Protein AF-0000000069639500 (afdb_homodimer)

Radius of gyration: 19.11 Å; Cα contacts (8 Å, |Δi|>4): 455; chains: 2; bounding box: 47×51×46 Å

Secondary structure (DSSP, 8-state):
---SEEEEEEEETTTEEEEEEEETTT--EEEEEE-TT-TTHHHHHHHHHHHHH---SEEEE-GGGGGHHHHHHHHHHH-TT-EEEESS-S-HHHHHHHHHHHHHHHHHHHHHHHH-----HHHHHHHHHHHHHHHHTTT--HHHHHH-----/---SEEEEEEEETTTEEEEEEEETTT--EEEEEEPTT-TTHHHHHHHHHHHHH---SEEEE-GGGGGHHHHHHHHHHH-TT-EEEESS-S-HHHHHHHHHHHHHHHHHHHHHHHH-----HHHHHHHHHHHHHHHHTTT--HHHHHH-----

InterPro domains:
  IPR001584 Integrase, catalytic core [PS50994] (1-152)
  IPR012337 Ribonuclease H-like superfamily [SSF53098] (16-117)
  IPR036397 Ribonuclease H superfamily [G3DSA:3.30.420.10] (12-152)

Structure (mmCIF, N/CA/C/O backbone):
data_AF-0000000069639500-model_v1
#
loop_
_entity.id
_entity.type
_entity.pdbx_description
1 polymer 'KRAB-A domain-containing protein 2'
#
loop_
_atom_site.group_PDB
_atom_site.id
_atom_site.type_symbol
_atom_site.label_atom_id
_atom_site.label_alt_id
_atom_site.label_comp_id
_atom_site.label_asym_id
_atom_site.label_entity_id
_atom_site.label_seq_id
_atom_site.pdbx_PDB_ins_code
_atom_site.Cartn_x
_atom_site.Cartn_y
_atom_site.Cartn_z
_atom_site.occupancy
_atom_site.B_iso_or_equiv
_atom_site.auth_seq_id
_atom_site.auth_comp_id
_atom_site.auth_asym_id
_atom_site.auth_atom_id
_atom_site.pdbx_PDB_model_num
ATOM 1 N N . MET A 1 1 ? 5.273 -13.281 -23.688 1 49.56 1 MET A N 1
ATOM 2 C CA . MET A 1 1 ? 4.328 -12.617 -22.781 1 49.56 1 MET A CA 1
ATOM 3 C C . MET A 1 1 ? 5.008 -12.211 -21.484 1 49.56 1 MET A C 1
ATOM 5 O O . MET A 1 1 ? 5.52 -13.055 -20.75 1 49.56 1 MET A O 1
ATOM 9 N N . SER A 1 2 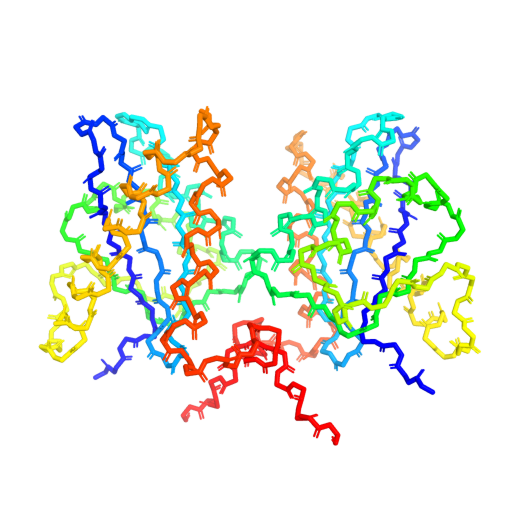? 5.449 -10.961 -21.406 1 65.94 2 SER A N 1
ATOM 10 C CA . SER A 1 2 ? 6.277 -10.578 -20.266 1 65.94 2 SER A CA 1
ATOM 11 C C . SER A 1 2 ? 5.438 -10.375 -19.016 1 65.94 2 SER A C 1
ATOM 13 O O . SER A 1 2 ? 4.289 -9.938 -19.094 1 65.94 2 SER A O 1
ATOM 15 N N . TYR A 1 3 ? 5.641 -11.25 -17.984 1 76.75 3 TYR A N 1
ATOM 16 C CA . TYR A 1 3 ? 5 -11.109 -16.672 1 76.75 3 TYR A CA 1
ATOM 17 C C . TYR A 1 3 ? 5.09 -9.672 -16.172 1 76.75 3 TYR A C 1
ATOM 19 O O . TYR A 1 3 ? 6.105 -9.008 -16.359 1 76.75 3 TYR A O 1
ATOM 27 N N . ASP A 1 4 ? 3.955 -9.305 -15.625 1 83.56 4 ASP A N 1
ATOM 28 C CA . ASP A 1 4 ? 3.928 -7.973 -15.031 1 83.56 4 ASP A CA 1
ATOM 29 C C . ASP A 1 4 ? 4.469 -7.992 -13.602 1 83.56 4 ASP A C 1
ATOM 31 O O . ASP A 1 4 ? 5.289 -7.152 -13.234 1 83.56 4 ASP A O 1
ATOM 35 N N . GLN A 1 5 ? 4 -9.031 -12.93 1 87.81 5 GLN A N 1
ATOM 36 C CA . GLN A 1 5 ? 4.449 -9.141 -11.547 1 87.81 5 GLN A CA 1
ATOM 37 C C . GLN A 1 5 ? 4.738 -10.594 -11.172 1 87.81 5 GLN A C 1
ATOM 39 O O . GLN A 1 5 ? 4.293 -11.516 -11.859 1 87.81 5 GLN A O 1
ATOM 44 N N . SER A 1 6 ? 5.637 -10.766 -10.148 1 85.56 6 SER A N 1
ATOM 45 C CA . SER A 1 6 ? 6.008 -12.094 -9.672 1 85.56 6 SER A CA 1
ATOM 46 C C . SER A 1 6 ? 5.875 -12.195 -8.156 1 85.56 6 SER A C 1
ATOM 48 O O . SER A 1 6 ? 6.004 -11.195 -7.445 1 85.56 6 SER A O 1
ATOM 50 N N . LEU A 1 7 ? 5.535 -13.352 -7.738 1 84.75 7 LEU A N 1
ATOM 51 C CA . LEU A 1 7 ? 5.434 -13.68 -6.32 1 84.75 7 LEU A CA 1
ATOM 52 C C . LEU A 1 7 ? 6.371 -14.836 -5.965 1 84.75 7 LEU A C 1
ATOM 54 O O . LEU A 1 7 ? 6.379 -15.867 -6.641 1 84.75 7 LEU A O 1
ATOM 58 N N . GLN A 1 8 ? 7.25 -14.664 -4.902 1 81.44 8 GLN A N 1
ATOM 59 C CA . GLN A 1 8 ? 8.141 -15.703 -4.414 1 81.44 8 GLN A CA 1
ATOM 60 C C . GLN A 1 8 ? 8.219 -15.695 -2.889 1 81.44 8 GLN A C 1
ATOM 62 O O . GLN A 1 8 ? 7.922 -14.68 -2.254 1 81.44 8 GLN A O 1
ATOM 67 N N . HIS A 1 9 ? 8.539 -16.797 -2.338 1 78.56 9 HIS A N 1
ATOM 68 C CA . HIS A 1 9 ? 8.742 -16.906 -0.897 1 78.56 9 HIS A CA 1
ATOM 69 C C . HIS A 1 9 ? 10.227 -16.875 -0.547 1 78.56 9 HIS A C 1
ATOM 71 O O . HIS A 1 9 ? 11.047 -17.453 -1.264 1 78.56 9 HIS A O 1
ATOM 77 N N . ILE A 1 10 ? 10.508 -16.141 0.507 1 75.56 10 ILE A N 1
ATOM 78 C CA . ILE A 1 10 ? 11.859 -16.078 1.05 1 75.56 10 ILE A CA 1
ATOM 79 C C . ILE A 1 10 ? 11.867 -16.594 2.484 1 75.56 10 ILE A C 1
ATOM 81 O O . ILE A 1 10 ? 11.062 -16.172 3.312 1 75.56 10 ILE A O 1
ATOM 85 N N . LEU A 1 11 ? 12.539 -17.594 2.754 1 71.75 11 LEU A N 1
ATOM 86 C CA . LEU A 1 11 ? 12.719 -18.078 4.117 1 71.75 11 LEU A CA 1
ATOM 87 C C . LEU A 1 11 ? 13.867 -17.344 4.805 1 71.75 11 LEU A C 1
ATOM 89 O O . LEU A 1 11 ? 14.977 -17.281 4.277 1 71.75 11 LEU A O 1
ATOM 93 N N . ILE A 1 12 ? 13.367 -16.625 5.777 1 65.69 12 ILE A N 1
ATOM 94 C CA . ILE A 1 12 ? 14.398 -15.906 6.527 1 65.69 12 ILE A CA 1
ATOM 95 C C . ILE A 1 12 ? 14.523 -16.5 7.93 1 65.69 12 ILE A C 1
ATOM 97 O O . ILE A 1 12 ? 13.508 -16.781 8.578 1 65.69 12 ILE A O 1
ATOM 101 N N . PHE A 1 13 ? 15.672 -16.5 8.656 1 59.44 13 PHE A N 1
ATOM 102 C CA . PHE A 1 13 ? 16.094 -16.922 9.984 1 59.44 13 PHE A CA 1
ATOM 103 C C . PHE A 1 13 ? 15.375 -18.203 10.406 1 59.44 13 PHE A C 1
ATOM 105 O O . PHE A 1 13 ? 15.016 -18.359 11.57 1 59.44 13 PHE A O 1
ATOM 112 N N . GLU A 1 14 ? 15.234 -19.109 9.586 1 54.69 14 GLU A N 1
ATOM 113 C CA . GLU A 1 14 ? 14.734 -20.453 9.844 1 54.69 14 GLU A CA 1
ATOM 114 C C . GLU A 1 14 ? 13.266 -20.438 10.242 1 54.69 14 GLU A C 1
ATOM 116 O O . GLU A 1 14 ? 12.633 -21.484 10.398 1 54.69 14 GLU A O 1
ATOM 121 N N . VAL A 1 15 ? 12.703 -19.203 10.391 1 54.59 15 VAL A N 1
ATOM 122 C CA . VAL A 1 15 ? 11.391 -19.344 11 1 54.59 15 VAL A CA 1
ATOM 123 C C . VAL A 1 15 ? 10.383 -18.453 10.281 1 54.59 15 VAL A C 1
ATOM 125 O O . VAL A 1 15 ? 9.18 -18.734 10.273 1 54.59 15 VAL A O 1
ATOM 128 N N . LYS A 1 16 ? 10.961 -17.469 9.523 1 69.25 16 LYS A N 1
ATOM 129 C CA . LYS A 1 16 ? 9.922 -16.562 9.031 1 69.25 16 LYS A CA 1
ATOM 130 C C . LYS A 1 16 ? 9.852 -16.578 7.512 1 69.25 16 LYS A C 1
ATOM 132 O O . LYS A 1 16 ? 10.883 -16.578 6.836 1 69.25 16 LYS A O 1
ATOM 137 N N . LEU A 1 17 ? 8.758 -17 7.102 1 81 17 LEU A N 1
ATOM 138 C CA . LEU A 1 17 ? 8.445 -16.984 5.676 1 81 17 LEU A CA 1
ATOM 139 C C . LEU A 1 17 ? 7.969 -15.594 5.246 1 81 17 LEU A C 1
ATOM 141 O O . LEU A 1 17 ? 7.102 -15 5.891 1 81 17 LEU A O 1
ATOM 145 N N . ILE A 1 18 ? 8.727 -15.109 4.219 1 86.31 18 ILE A N 1
ATOM 146 C CA . ILE A 1 18 ? 8.352 -13.805 3.693 1 86.31 18 ILE A CA 1
ATOM 147 C C . ILE A 1 18 ? 7.887 -13.945 2.246 1 86.31 18 ILE A C 1
ATOM 149 O O . ILE A 1 18 ? 8.531 -14.625 1.442 1 86.31 18 ILE A O 1
ATOM 153 N N . MET A 1 19 ? 6.762 -13.438 1.964 1 87.25 19 MET A N 1
ATOM 154 C CA . MET A 1 19 ? 6.289 -13.336 0.586 1 87.25 19 MET A CA 1
ATOM 155 C C . MET A 1 19 ? 6.867 -12.102 -0.095 1 87.25 19 MET A C 1
ATOM 157 O O . MET A 1 19 ? 6.746 -10.984 0.422 1 87.25 19 MET A O 1
ATOM 161 N N . ASN A 1 20 ? 7.578 -12.359 -1.155 1 90.62 20 ASN A N 1
ATOM 162 C CA . ASN A 1 20 ? 8.117 -11.289 -1.98 1 90.62 20 ASN A CA 1
ATOM 163 C C . ASN A 1 20 ? 7.289 -11.086 -3.25 1 90.62 20 ASN A C 1
ATOM 165 O O . ASN A 1 20 ? 7.227 -11.977 -4.098 1 90.62 20 ASN A O 1
ATOM 169 N N . TYR A 1 21 ? 6.566 -9.953 -3.316 1 91.69 21 TYR A N 1
ATOM 170 C CA . TYR A 1 21 ? 5.77 -9.523 -4.461 1 91.69 21 TYR A CA 1
ATOM 171 C C . TYR A 1 21 ? 6.484 -8.438 -5.25 1 91.69 21 TYR A C 1
ATOM 173 O O . TYR A 1 21 ? 6.738 -7.348 -4.73 1 91.69 21 TYR A O 1
ATOM 181 N N . GLN A 1 22 ? 6.797 -8.703 -6.594 1 91.38 22 GLN A N 1
ATOM 182 C CA . GLN A 1 22 ? 7.656 -7.766 -7.312 1 91.38 22 GLN A CA 1
ATOM 183 C C . GLN A 1 22 ? 7.051 -7.391 -8.664 1 91.38 22 GLN A C 1
ATOM 185 O O . GLN A 1 22 ? 6.559 -8.258 -9.391 1 91.38 22 GLN A O 1
ATOM 190 N N . ASP A 1 23 ? 7.074 -6.051 -8.914 1 89.12 23 ASP A N 1
ATOM 191 C CA . ASP A 1 23 ? 6.758 -5.551 -10.25 1 89.12 23 ASP A CA 1
ATOM 192 C C . ASP A 1 23 ? 7.996 -5.547 -11.141 1 89.12 23 ASP A C 1
ATOM 194 O O . ASP A 1 23 ? 9.023 -4.977 -10.773 1 89.12 23 ASP A O 1
ATOM 198 N N . HIS A 1 24 ? 7.875 -6.047 -12.32 1 85.56 24 HIS A N 1
ATOM 199 C CA . HIS A 1 24 ? 9.047 -6.23 -13.172 1 85.56 24 HIS A CA 1
ATOM 200 C C . HIS A 1 24 ? 9.43 -4.93 -13.867 1 85.56 24 HIS A C 1
ATOM 202 O O . HIS A 1 24 ? 10.602 -4.703 -14.164 1 85.56 24 HIS A O 1
ATOM 208 N N . ALA A 1 25 ? 8.484 -4.086 -14.18 1 82.75 25 ALA A N 1
ATOM 209 C CA . ALA A 1 25 ? 8.766 -2.859 -14.922 1 82.75 25 ALA A CA 1
ATOM 210 C C . ALA A 1 25 ? 9.461 -1.825 -14.047 1 82.75 25 ALA A C 1
ATOM 212 O O . ALA A 1 25 ? 10.43 -1.195 -14.469 1 82.75 25 ALA A O 1
ATOM 213 N N . THR A 1 26 ? 9.023 -1.659 -12.781 1 81.75 26 THR A N 1
ATOM 214 C CA . THR A 1 26 ? 9.539 -0.604 -11.922 1 81.75 26 THR A CA 1
ATOM 215 C C . THR A 1 26 ? 10.5 -1.178 -10.883 1 81.75 26 THR A C 1
ATOM 217 O O . THR A 1 26 ? 11.188 -0.429 -10.18 1 81.75 26 THR A O 1
ATOM 220 N N . LYS A 1 27 ? 10.469 -2.49 -10.734 1 82.5 27 LYS A N 1
ATOM 221 C CA . LYS A 1 27 ? 11.258 -3.195 -9.734 1 82.5 27 LYS A CA 1
ATOM 222 C C . LYS A 1 27 ? 10.75 -2.896 -8.328 1 82.5 27 LYS A C 1
ATOM 224 O O . LYS A 1 27 ? 11.469 -3.096 -7.348 1 82.5 27 LYS A O 1
ATOM 229 N N . PHE A 1 28 ? 9.602 -2.428 -8.391 1 87.06 28 PHE A N 1
ATOM 230 C CA . PHE A 1 28 ? 8.898 -2.252 -7.125 1 87.06 28 PHE A CA 1
ATOM 231 C C . PHE A 1 28 ? 8.648 -3.598 -6.453 1 87.06 28 PHE A C 1
ATOM 233 O O . PHE A 1 28 ? 8.297 -4.574 -7.121 1 87.06 28 PHE A O 1
ATOM 240 N N . CYS A 1 29 ? 8.914 -3.682 -5.129 1 90.94 29 CYS A N 1
ATOM 241 C CA . CYS A 1 29 ? 8.68 -4.949 -4.441 1 90.94 29 CYS A CA 1
ATOM 242 C C . CYS A 1 29 ? 7.984 -4.723 -3.107 1 90.94 29 CYS A C 1
ATOM 244 O O . CYS A 1 29 ? 8.188 -3.695 -2.459 1 90.94 29 CYS A O 1
ATOM 246 N N . LEU A 1 30 ? 7.137 -5.602 -2.709 1 93.81 30 LEU A N 1
ATOM 247 C CA . LEU A 1 30 ? 6.441 -5.648 -1.428 1 93.81 30 LEU A CA 1
ATOM 248 C C . LEU A 1 30 ? 6.801 -6.918 -0.663 1 93.81 30 LEU A C 1
ATOM 250 O O . LEU A 1 30 ? 6.742 -8.016 -1.216 1 93.81 30 LEU A O 1
ATOM 254 N N . LEU A 1 31 ? 7.203 -6.707 0.581 1 91.69 31 LEU A N 1
ATOM 255 C CA . LEU A 1 31 ? 7.531 -7.824 1.458 1 91.69 31 LEU A CA 1
ATOM 256 C C . LEU A 1 31 ? 6.469 -7.996 2.539 1 91.69 31 LEU A C 1
ATOM 258 O O . LEU A 1 31 ? 6.121 -7.039 3.234 1 91.69 31 LEU A O 1
ATOM 262 N N . ARG A 1 32 ? 5.953 -9.195 2.602 1 89.25 32 ARG A N 1
ATOM 263 C CA . ARG A 1 32 ? 4.953 -9.531 3.609 1 89.25 32 ARG A CA 1
ATOM 264 C C . ARG A 1 32 ? 5.363 -10.773 4.398 1 89.25 32 ARG A C 1
ATOM 266 O O . ARG A 1 32 ? 5.422 -11.875 3.846 1 89.25 32 ARG A O 1
ATOM 273 N N . PRO A 1 33 ? 5.637 -10.492 5.664 1 86.31 33 PRO A N 1
ATOM 274 C CA . PRO A 1 33 ? 5.93 -11.68 6.473 1 86.31 33 PRO A CA 1
ATOM 275 C C . PRO A 1 33 ? 4.715 -12.594 6.641 1 86.31 33 PRO A C 1
ATOM 277 O O . PRO A 1 33 ? 3.592 -12.102 6.805 1 86.31 33 PRO A O 1
ATOM 280 N N . LEU A 1 34 ? 4.934 -13.773 6.41 1 80.69 34 LEU A N 1
ATOM 281 C CA . LEU A 1 34 ? 3.871 -14.766 6.566 1 80.69 34 LEU A CA 1
ATOM 282 C C . LEU A 1 34 ? 4.027 -15.531 7.875 1 80.69 34 LEU A C 1
ATOM 284 O O . LEU A 1 34 ? 5.148 -15.82 8.297 1 80.69 34 LEU A O 1
ATOM 288 N N . LYS A 1 35 ? 2.961 -15.281 8.727 1 69.19 35 LYS A N 1
ATOM 289 C CA . LYS A 1 35 ? 3.025 -16.109 9.922 1 69.19 35 LYS A CA 1
ATOM 290 C C . LYS A 1 35 ? 3.088 -17.594 9.562 1 69.19 35 LYS A C 1
ATOM 292 O O . LYS A 1 35 ? 2.727 -17.984 8.453 1 69.19 35 LYS A O 1
ATOM 297 N N . ILE A 1 36 ? 3.51 -18.375 10.266 1 56.09 36 ILE A N 1
ATOM 298 C CA . ILE A 1 36 ? 3.701 -19.797 10.016 1 56.09 36 ILE A CA 1
ATOM 299 C C . ILE A 1 36 ? 2.666 -20.281 9.008 1 56.09 36 ILE A C 1
ATOM 301 O O . ILE A 1 36 ? 1.66 -19.609 8.766 1 56.09 36 ILE A O 1
ATOM 305 N N . LYS A 1 37 ? 2.598 -21.766 8.688 1 50.47 37 LYS A N 1
ATOM 306 C CA . LYS A 1 37 ? 2.238 -22.703 7.633 1 50.47 37 LYS A CA 1
ATOM 307 C C . LYS A 1 37 ? 0.827 -22.438 7.117 1 50.47 37 LYS A C 1
ATOM 309 O O . LYS A 1 37 ? 0.211 -23.312 6.504 1 50.47 37 LYS A O 1
ATOM 314 N N . ARG A 1 38 ? 0.239 -21.219 7.434 1 53.75 38 ARG A N 1
ATOM 315 C CA . ARG A 1 38 ? -1.137 -21.438 6.996 1 53.75 38 ARG A CA 1
ATOM 316 C C . ARG A 1 38 ? -1.343 -20.938 5.57 1 53.75 38 ARG A C 1
ATOM 318 O O . ARG A 1 38 ? -0.932 -19.828 5.23 1 53.75 38 ARG A O 1
ATOM 325 N N . ALA A 1 39 ? -1.551 -21.922 4.746 1 57.75 39 ALA A N 1
ATOM 326 C CA . ALA A 1 39 ? -1.936 -21.797 3.34 1 57.75 39 ALA A CA 1
ATOM 327 C C . ALA A 1 39 ? -2.887 -20.609 3.135 1 57.75 39 ALA A C 1
ATOM 329 O O . ALA A 1 39 ? -2.9 -20 2.066 1 57.75 39 ALA A O 1
ATOM 330 N N . ALA A 1 40 ? -3.494 -20.047 4.281 1 66.06 40 ALA A N 1
ATOM 331 C CA . ALA A 1 40 ? -4.574 -19.078 4.102 1 66.06 40 ALA A CA 1
ATOM 332 C C . ALA A 1 40 ? -4.039 -17.656 4.137 1 66.06 40 ALA A C 1
ATOM 334 O O . ALA A 1 40 ? -4.723 -16.719 3.709 1 66.06 40 ALA A O 1
ATOM 335 N N . GLU A 1 41 ? -2.699 -17.516 4.297 1 78.69 41 GLU A N 1
ATOM 336 C CA . GLU A 1 41 ? -2.197 -16.156 4.496 1 78.69 41 GLU A CA 1
ATOM 337 C C . GLU A 1 41 ? -1.843 -15.5 3.164 1 78.69 41 GLU A C 1
ATOM 339 O O . GLU A 1 41 ? -2.074 -14.305 2.977 1 78.69 41 GLU A O 1
ATOM 344 N N . VAL A 1 42 ? -1.475 -16.375 2.23 1 81.62 42 VAL A N 1
ATOM 345 C CA . VAL A 1 42 ? -0.987 -15.82 0.972 1 81.62 42 VAL A CA 1
ATOM 346 C C . VAL A 1 42 ? -2.139 -15.164 0.217 1 81.62 42 VAL A C 1
ATOM 348 O O . VAL A 1 42 ? -2.041 -14 -0.179 1 81.62 42 VAL A O 1
ATOM 351 N N . PRO A 1 43 ? -3.268 -15.875 0.113 1 82.5 43 PRO A N 1
ATOM 352 C CA . PRO A 1 43 ? -4.383 -15.227 -0.583 1 82.5 43 PRO A CA 1
ATOM 353 C C . PRO A 1 43 ? -4.836 -13.938 0.097 1 82.5 43 PRO A C 1
ATOM 355 O O . PRO A 1 43 ? -5.227 -12.984 -0.58 1 82.5 43 PRO A O 1
ATOM 358 N N . LEU A 1 44 ? -4.738 -13.914 1.347 1 83.88 44 LEU A N 1
ATOM 359 C CA . LEU A 1 44 ? -5.156 -12.727 2.082 1 83.88 44 LEU A CA 1
ATOM 360 C C . LEU A 1 44 ? -4.195 -11.57 1.839 1 83.88 44 LEU A C 1
ATOM 362 O O . LEU A 1 44 ? -4.625 -10.43 1.643 1 83.88 44 LEU A O 1
ATOM 366 N N . GLU A 1 45 ? -2.957 -11.852 1.865 1 87 45 GLU A N 1
ATOM 367 C CA . GLU A 1 45 ? -1.976 -10.805 1.597 1 87 45 GLU A CA 1
ATOM 368 C C . GLU A 1 45 ? -2.078 -10.305 0.157 1 87 45 GLU A C 1
ATOM 370 O O . GLU A 1 45 ? -1.921 -9.109 -0.107 1 87 45 GLU A O 1
ATOM 375 N N . LEU A 1 46 ? -2.354 -11.227 -0.728 1 88.56 46 LEU A N 1
ATOM 376 C CA . LEU A 1 46 ? -2.523 -10.844 -2.125 1 88.56 46 LEU A CA 1
ATOM 377 C C . LEU A 1 46 ? -3.758 -9.961 -2.299 1 88.56 46 LEU A C 1
ATOM 379 O O . LEU A 1 46 ? -3.734 -9 -3.066 1 88.56 46 LEU A O 1
ATOM 383 N N . LEU A 1 47 ? -4.781 -10.336 -1.595 1 88.88 47 LEU A N 1
ATOM 384 C CA . LEU A 1 47 ? -5.984 -9.516 -1.635 1 88.88 47 LEU A CA 1
ATOM 385 C C . LEU A 1 47 ? -5.684 -8.086 -1.208 1 88.88 47 LEU A C 1
ATOM 387 O O . LEU A 1 47 ? -6.086 -7.133 -1.885 1 88.88 47 LEU A O 1
ATOM 391 N N . LYS A 1 48 ? -4.984 -7.895 -0.179 1 89.62 48 LYS A N 1
ATOM 392 C CA . LYS A 1 48 ? -4.629 -6.566 0.309 1 89.62 48 LYS A CA 1
ATOM 393 C C . LYS A 1 48 ? -3.799 -5.805 -0.723 1 89.62 48 LYS A C 1
ATOM 395 O O . LYS A 1 48 ? -4.035 -4.621 -0.965 1 89.62 48 LYS A O 1
ATOM 400 N N . ILE A 1 49 ? -2.865 -6.508 -1.278 1 91.94 49 ILE A N 1
ATOM 401 C CA . ILE A 1 49 ? -1.983 -5.887 -2.262 1 91.94 49 ILE A CA 1
ATOM 402 C C . ILE A 1 49 ? -2.795 -5.445 -3.479 1 91.94 49 ILE A C 1
ATOM 404 O O . ILE A 1 49 ? -2.627 -4.332 -3.973 1 91.94 49 ILE A O 1
ATOM 408 N N . PHE A 1 50 ? -3.703 -6.316 -3.98 1 91.56 50 PHE A N 1
ATOM 409 C CA . PHE A 1 50 ? -4.504 -5.992 -5.156 1 91.56 50 PHE A CA 1
ATOM 410 C C . PHE A 1 50 ? -5.438 -4.824 -4.871 1 91.56 50 PHE A C 1
ATOM 412 O O . PHE A 1 50 ? -5.691 -3.996 -5.746 1 91.56 50 PHE A O 1
ATOM 419 N N . LEU A 1 51 ? -5.891 -4.734 -3.678 1 90.75 51 LEU A N 1
ATOM 420 C CA . LEU A 1 51 ? -6.793 -3.646 -3.32 1 90.75 51 LEU A CA 1
ATOM 421 C C . LEU A 1 51 ? -6.035 -2.332 -3.18 1 90.75 51 LEU A C 1
ATOM 423 O O . LEU A 1 51 ? -6.57 -1.264 -3.482 1 90.75 51 LEU A O 1
ATOM 427 N N . ASP A 1 52 ? -4.805 -2.395 -2.77 1 92.31 52 ASP A N 1
ATOM 428 C CA . ASP A 1 52 ? -4.012 -1.188 -2.551 1 92.31 52 ASP A CA 1
ATOM 429 C C . ASP A 1 52 ? -3.355 -0.721 -3.848 1 92.31 52 ASP A C 1
ATOM 431 O O . ASP A 1 52 ? -3.242 0.482 -4.094 1 92.31 52 ASP A O 1
ATOM 435 N N . PHE A 1 53 ? -2.938 -1.686 -4.727 1 91.81 53 PHE A N 1
ATOM 436 C CA . PHE A 1 53 ? -2.084 -1.311 -5.848 1 91.81 53 PHE A CA 1
ATOM 437 C C . PHE A 1 53 ? -2.723 -1.709 -7.172 1 91.81 53 PHE A C 1
ATOM 439 O O . PHE A 1 53 ? -2.248 -1.317 -8.234 1 91.81 53 PHE A O 1
ATOM 446 N N . GLY A 1 54 ? -3.779 -2.475 -7.082 1 89.19 54 GLY A N 1
ATOM 447 C CA . GLY A 1 54 ? -4.344 -3.037 -8.297 1 89.19 54 GLY A CA 1
ATOM 448 C C . GLY A 1 54 ? -3.762 -4.395 -8.648 1 89.19 54 GLY A C 1
ATOM 449 O O . GLY A 1 54 ? -2.635 -4.711 -8.266 1 89.19 54 GLY A O 1
ATOM 450 N N . ALA A 1 55 ? -4.543 -5.129 -9.406 1 91.06 55 ALA A N 1
ATOM 451 C CA . ALA A 1 55 ? -4.07 -6.438 -9.844 1 91.06 55 ALA A CA 1
ATOM 452 C C . ALA A 1 55 ? -3.35 -6.34 -11.188 1 91.06 55 ALA A C 1
ATOM 454 O O . ALA A 1 55 ? -3.791 -5.617 -12.086 1 91.06 55 ALA A O 1
ATOM 455 N N . PRO A 1 56 ? -2.254 -7.094 -11.289 1 91.06 56 PRO A N 1
ATOM 456 C CA . PRO A 1 56 ? -1.584 -7.164 -12.586 1 91.06 56 PRO A CA 1
ATOM 457 C C . PRO A 1 56 ? -2.352 -8.008 -13.602 1 91.06 56 PRO A C 1
ATOM 459 O O . PRO A 1 56 ? -3.314 -8.695 -13.242 1 91.06 56 PRO A O 1
ATOM 462 N N . TYR A 1 57 ? -1.891 -7.871 -14.844 1 90.06 57 TYR A N 1
ATOM 463 C CA . TYR A 1 57 ? -2.5 -8.727 -15.852 1 90.06 57 TYR A CA 1
ATOM 464 C C . TYR A 1 57 ? -1.979 -10.156 -15.742 1 90.06 57 TYR A C 1
ATOM 466 O O . TYR A 1 57 ? -2.73 -11.109 -15.938 1 90.06 57 TYR A O 1
ATOM 474 N N . ILE A 1 58 ? -0.706 -10.211 -15.398 1 88.5 58 ILE A N 1
ATOM 475 C CA . ILE A 1 58 ? -0.096 -11.531 -15.25 1 88.5 58 ILE A CA 1
ATOM 476 C C . ILE A 1 58 ? 0.716 -11.578 -13.961 1 88.5 58 ILE A C 1
ATOM 478 O O . ILE A 1 58 ? 1.573 -10.727 -13.727 1 88.5 58 ILE A O 1
ATOM 482 N N . LEU A 1 59 ? 0.361 -12.508 -13.148 1 88.94 59 LEU A N 1
ATOM 483 C CA . LEU A 1 59 ? 1.103 -12.766 -11.922 1 88.94 59 LEU A CA 1
ATOM 484 C C . LEU A 1 59 ? 1.789 -14.125 -11.977 1 88.94 59 LEU A C 1
ATOM 486 O O . LEU A 1 59 ? 1.122 -15.156 -12.047 1 88.94 59 LEU A O 1
ATOM 490 N N . GLN A 1 60 ? 3.109 -14.062 -11.898 1 86.62 60 GLN A N 1
ATOM 491 C CA . GLN A 1 60 ? 3.889 -15.297 -11.875 1 86.62 60 GLN A CA 1
ATOM 492 C C . GLN A 1 60 ? 4.211 -15.711 -10.445 1 86.62 60 GLN A C 1
ATOM 494 O O . GLN A 1 60 ? 4.75 -14.922 -9.664 1 86.62 60 GLN A O 1
ATOM 499 N N . SER A 1 61 ? 3.781 -16.906 -10.055 1 83.06 61 SER A N 1
ATOM 500 C CA . SER A 1 61 ? 4.098 -17.422 -8.734 1 83.06 61 SER A CA 1
ATOM 501 C C . SER A 1 61 ? 5.008 -18.641 -8.82 1 83.06 61 SER A C 1
ATOM 503 O O . SER A 1 61 ? 4.805 -19.516 -9.664 1 83.06 61 SER A O 1
ATOM 505 N N . ASP A 1 62 ? 6.09 -18.672 -8 1 73.56 62 ASP A N 1
ATOM 506 C CA . ASP A 1 62 ? 6.969 -19.828 -8 1 73.56 62 ASP A CA 1
ATOM 507 C C . ASP A 1 62 ? 6.305 -21.016 -7.309 1 73.56 62 ASP A C 1
ATOM 509 O O . ASP A 1 62 ? 5.219 -20.875 -6.738 1 73.56 62 ASP A O 1
ATOM 513 N N . ASN A 1 63 ? 6.711 -22.234 -7.602 1 59.16 63 ASN A N 1
ATOM 514 C CA . ASN A 1 63 ? 6.133 -23.516 -7.191 1 59.16 63 ASN A CA 1
ATOM 515 C C . ASN A 1 63 ? 5.871 -23.547 -5.688 1 59.16 63 ASN A C 1
ATOM 517 O O . ASN A 1 63 ? 5.043 -24.328 -5.219 1 59.16 63 ASN A O 1
ATOM 521 N N . GLY A 1 64 ? 6.477 -22.891 -4.949 1 53.28 64 GLY A N 1
ATOM 522 C CA . GLY A 1 64 ? 6.172 -22.969 -3.529 1 53.28 64 GLY A CA 1
ATOM 523 C C . GLY A 1 64 ? 4.762 -22.531 -3.193 1 53.28 64 GLY A C 1
ATOM 524 O O . GLY A 1 64 ? 4.246 -22.844 -2.119 1 53.28 64 GLY A O 1
ATOM 525 N N . CYS A 1 65 ? 4.219 -21.859 -4.012 1 52.84 65 CYS A N 1
ATOM 526 C CA . CYS A 1 65 ? 2.895 -21.312 -3.734 1 52.84 65 CYS A CA 1
ATOM 527 C C . CYS A 1 65 ? 1.802 -22.25 -4.219 1 52.84 65 CYS A C 1
ATOM 529 O O . CYS A 1 65 ? 0.629 -21.875 -4.266 1 52.84 65 CYS A O 1
ATOM 531 N N . GLU A 1 66 ? 2.154 -23.391 -4.629 1 51.53 66 GLU A N 1
ATOM 532 C CA . GLU A 1 66 ? 1.097 -24.359 -4.879 1 51.53 66 GLU A CA 1
ATOM 533 C C . GLU A 1 66 ? -0.093 -24.125 -3.947 1 51.53 66 GLU A C 1
ATOM 535 O O . GLU A 1 66 ? -1.239 -24.375 -4.328 1 51.53 66 GLU A O 1
ATOM 540 N N . PHE A 1 67 ? 0.252 -23.766 -2.887 1 50.38 67 PHE A N 1
ATOM 541 C CA . PHE A 1 67 ? -0.771 -23.594 -1.863 1 50.38 67 PHE A CA 1
ATOM 542 C C . PHE A 1 67 ? -1.773 -22.531 -2.279 1 50.38 67 PHE A C 1
ATOM 544 O O . PHE A 1 67 ? -2.875 -22.453 -1.729 1 50.38 67 PHE A O 1
ATOM 551 N N . ILE A 1 68 ? -1.423 -21.844 -3.268 1 54.47 68 ILE A N 1
ATOM 552 C CA . ILE A 1 68 ? -2.27 -20.703 -3.605 1 54.47 68 ILE A CA 1
ATOM 553 C C . ILE A 1 68 ? -3.412 -21.156 -4.508 1 54.47 68 ILE A C 1
ATOM 555 O O . ILE A 1 68 ? -4.43 -20.469 -4.633 1 54.47 68 ILE A O 1
ATOM 559 N N . ALA A 1 69 ? -3.354 -22.344 -4.93 1 53.41 69 ALA A N 1
ATOM 560 C CA . ALA A 1 69 ? -4.258 -22.656 -6.035 1 53.41 69 ALA A CA 1
ATOM 561 C C . ALA A 1 69 ? -5.715 -22.484 -5.617 1 53.41 69 ALA A C 1
ATOM 563 O O . ALA A 1 69 ? -6.508 -21.875 -6.348 1 53.41 69 ALA A O 1
ATOM 564 N N . ASP A 1 70 ? -6.023 -23.062 -4.559 1 55.03 70 ASP A N 1
ATOM 565 C CA . ASP A 1 70 ? -7.445 -23 -4.23 1 55.03 70 ASP A CA 1
ATOM 566 C C . ASP A 1 70 ? -7.852 -21.609 -3.764 1 55.03 70 ASP A C 1
ATOM 568 O O . ASP A 1 70 ? -8.914 -21.109 -4.141 1 55.03 70 ASP A O 1
ATOM 572 N N . GLU A 1 71 ? -7.109 -21.016 -2.961 1 56.22 71 GLU A N 1
ATOM 573 C CA . GLU A 1 71 ? -7.457 -19.734 -2.369 1 56.22 71 GLU A CA 1
ATOM 574 C C . GLU A 1 71 ? -7.32 -18.609 -3.387 1 56.22 71 GLU A C 1
ATOM 576 O O . GLU A 1 71 ? -8.055 -17.609 -3.326 1 56.22 71 GLU A O 1
ATOM 581 N N . ILE A 1 72 ? -6.664 -18.969 -4.465 1 60.91 72 ILE A N 1
ATOM 582 C CA . ILE A 1 72 ? -6.484 -17.984 -5.535 1 60.91 72 ILE A CA 1
ATOM 583 C C . ILE A 1 72 ? -7.762 -17.891 -6.367 1 60.91 72 ILE A C 1
ATOM 585 O O . ILE A 1 72 ? -8.055 -16.844 -6.949 1 60.91 72 ILE A O 1
ATOM 589 N N . ASN A 1 73 ? -8.633 -18.781 -5.973 1 67.75 73 ASN A N 1
ATOM 590 C CA . ASN A 1 73 ? -9.859 -18.766 -6.758 1 67.75 73 ASN A CA 1
ATOM 591 C C . ASN A 1 73 ? -10.703 -17.531 -6.445 1 67.75 73 ASN A C 1
ATOM 593 O O . ASN A 1 73 ? -11.258 -16.906 -7.352 1 67.75 73 ASN A O 1
ATOM 597 N N . GLU A 1 74 ? -10.734 -17.172 -5.219 1 71.94 74 GLU A N 1
ATOM 598 C CA . GLU A 1 74 ? -11.508 -15.992 -4.855 1 71.94 74 GLU A CA 1
ATOM 599 C C . GLU A 1 74 ? -10.922 -14.727 -5.484 1 71.94 74 GLU A C 1
ATOM 601 O O . GLU A 1 74 ? -11.656 -13.859 -5.945 1 71.94 74 GLU A O 1
ATOM 606 N N . LEU A 1 75 ? -9.672 -14.672 -5.578 1 79.56 75 LEU A N 1
ATOM 607 C CA . LEU A 1 75 ? -9 -13.531 -6.188 1 79.56 75 LEU A CA 1
ATOM 608 C C . LEU A 1 75 ? -9.289 -13.469 -7.684 1 79.56 75 LEU A C 1
ATOM 610 O O . LEU A 1 75 ? -9.523 -12.391 -8.227 1 79.56 75 LEU A O 1
ATOM 614 N N . SER A 1 76 ? -9.391 -14.648 -8.18 1 80.81 76 SER A N 1
ATOM 615 C CA . SER A 1 76 ? -9.641 -14.727 -9.617 1 80.81 76 SER A CA 1
ATOM 616 C C . SER A 1 76 ? -11.047 -14.25 -9.953 1 80.81 76 SER A C 1
ATOM 618 O O . SER A 1 76 ? -11.281 -13.688 -11.023 1 80.81 76 SER A O 1
ATOM 620 N N . ASP A 1 77 ? -11.898 -14.461 -9.055 1 83.75 77 ASP A N 1
ATOM 621 C CA . ASP A 1 77 ? -13.273 -14.008 -9.273 1 83.75 77 ASP A CA 1
ATOM 622 C C . ASP A 1 77 ? -13.359 -12.484 -9.234 1 83.75 77 ASP A C 1
ATOM 624 O O . ASP A 1 77 ? -14.102 -11.883 -10.008 1 83.75 77 ASP A O 1
ATOM 628 N N . MET A 1 78 ? -12.578 -11.914 -8.414 1 83.75 78 MET A N 1
ATOM 629 C CA . MET A 1 78 ? -12.602 -10.461 -8.242 1 83.75 78 MET A CA 1
ATOM 630 C C . MET A 1 78 ? -11.812 -9.773 -9.359 1 83.75 78 MET A C 1
ATOM 632 O O . MET A 1 78 ? -12.125 -8.641 -9.734 1 83.75 78 MET A O 1
ATOM 636 N N . TRP A 1 79 ? -10.828 -10.461 -9.828 1 89.62 79 TRP A N 1
ATOM 637 C CA . TRP A 1 79 ? -10 -9.945 -10.922 1 89.62 79 TRP A CA 1
ATOM 638 C C . TRP A 1 79 ? -9.875 -10.977 -12.039 1 89.62 79 TRP A C 1
ATOM 640 O O . TRP A 1 79 ? -8.805 -11.555 -12.234 1 89.62 79 TRP A O 1
ATOM 650 N N . PRO A 1 80 ? -10.875 -11.023 -12.812 1 88.06 80 PRO A N 1
ATOM 651 C CA . PRO A 1 80 ? -10.875 -12.047 -13.867 1 88.06 80 PRO A CA 1
ATOM 652 C C . PRO A 1 80 ? -9.797 -11.812 -14.914 1 88.06 80 PRO A C 1
ATOM 654 O O . PRO A 1 80 ? -9.367 -12.75 -15.586 1 88.06 80 PRO A O 1
ATOM 657 N N . ASP A 1 81 ? -9.336 -10.641 -15 1 88.12 81 ASP A N 1
ATOM 658 C CA . ASP A 1 81 ? -8.336 -10.32 -16.016 1 88.12 81 ASP A CA 1
ATOM 659 C C . ASP A 1 81 ? -6.926 -10.648 -15.523 1 88.12 81 ASP A C 1
ATOM 661 O O . ASP A 1 81 ? -5.965 -10.594 -16.297 1 88.12 81 ASP A O 1
ATOM 665 N N . CYS A 1 82 ? -6.832 -10.914 -14.297 1 90.06 82 CYS A N 1
ATOM 666 C CA . CYS A 1 82 ? -5.527 -11.273 -13.758 1 90.06 82 CYS A CA 1
ATOM 667 C C . CYS A 1 82 ? -5.246 -12.758 -13.961 1 90.06 82 CYS A C 1
ATOM 669 O O . CYS A 1 82 ? -5.93 -13.609 -13.383 1 90.06 82 CYS A O 1
ATOM 671 N N . LYS A 1 83 ? -4.293 -13.062 -14.742 1 86.94 83 LYS A N 1
ATOM 672 C CA . LYS A 1 83 ? -3.883 -14.445 -14.969 1 86.94 83 LYS A CA 1
ATOM 673 C C . LYS A 1 83 ? -2.756 -14.844 -14.023 1 86.94 83 LYS A C 1
ATOM 675 O O . LYS A 1 83 ? -1.694 -14.211 -14.016 1 86.94 83 LYS A O 1
ATOM 680 N N . ILE A 1 84 ? -3.02 -15.82 -13.281 1 83.5 84 ILE A N 1
ATOM 681 C CA . ILE A 1 84 ? -2 -16.328 -12.375 1 83.5 84 ILE A CA 1
ATOM 682 C C . ILE A 1 84 ? -1.312 -17.547 -12.992 1 83.5 84 ILE A C 1
ATOM 684 O O . ILE A 1 84 ? -1.966 -18.531 -13.32 1 83.5 84 ILE A O 1
ATOM 688 N N . VAL A 1 85 ? -0.074 -17.359 -13.141 1 82.06 85 VAL A N 1
ATOM 689 C CA . VAL A 1 85 ? 0.722 -18.438 -13.742 1 82.06 85 VAL A CA 1
ATOM 690 C C . VAL A 1 85 ? 1.623 -19.062 -12.68 1 82.06 85 VAL A C 1
ATOM 692 O O . VAL A 1 85 ? 2.32 -18.359 -11.945 1 82.06 85 VAL A O 1
ATOM 695 N N . HIS A 1 86 ? 1.447 -20.391 -12.594 1 79.12 86 HIS A N 1
ATOM 696 C CA . HIS A 1 86 ? 2.256 -21.109 -11.617 1 79.12 86 HIS A CA 1
ATOM 697 C C . HIS A 1 86 ? 3.49 -21.719 -12.266 1 79.12 86 HIS A C 1
ATOM 699 O O . HIS A 1 86 ? 3.457 -22.094 -13.438 1 79.12 86 HIS A O 1
ATOM 705 N N . GLY A 1 87 ? 4.438 -21.828 -11.445 1 74.31 87 GLY A N 1
ATOM 706 C CA . GLY A 1 87 ? 5.66 -22.453 -11.914 1 74.31 87 GLY A CA 1
ATOM 707 C C . GLY A 1 87 ? 6.77 -21.453 -12.203 1 74.31 87 GLY A C 1
ATOM 708 O O . GLY A 1 87 ? 6.602 -20.25 -11.984 1 74.31 87 GLY A O 1
ATOM 709 N N . ARG A 1 88 ? 7.898 -22 -12.492 1 66.06 88 ARG A N 1
ATOM 710 C CA . ARG A 1 88 ? 9.078 -21.188 -12.766 1 66.06 88 ARG A CA 1
ATOM 711 C C . ARG A 1 88 ? 8.867 -20.312 -13.9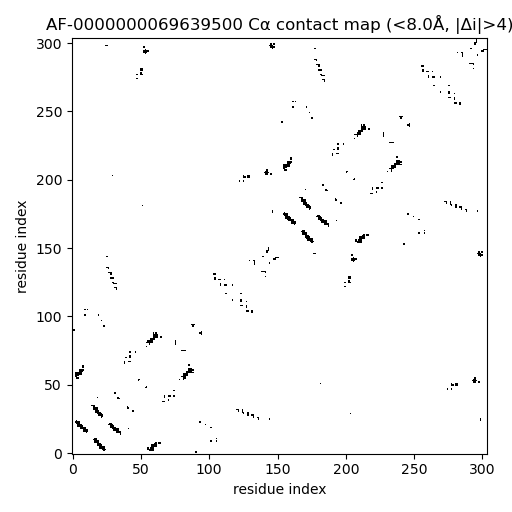92 1 66.06 88 ARG A C 1
ATOM 713 O O . ARG A 1 88 ? 8.219 -20.734 -14.953 1 66.06 88 ARG A O 1
ATOM 720 N N . SER A 1 89 ? 9.188 -19 -13.828 1 65 89 SER A N 1
ATOM 721 C CA . SER A 1 89 ? 9.102 -18.078 -14.953 1 65 89 SER A CA 1
ATOM 722 C C . SER A 1 89 ? 9.758 -18.672 -16.203 1 65 89 SER A C 1
ATOM 724 O O . SER A 1 89 ? 10.789 -19.344 -16.109 1 65 89 SER A O 1
ATOM 726 N N . ARG A 1 90 ? 9.078 -18.531 -17.172 1 62.19 90 ARG A N 1
ATOM 727 C CA . ARG A 1 90 ? 9.602 -19.016 -18.438 1 62.19 90 ARG A CA 1
ATOM 728 C C . ARG A 1 90 ? 10.695 -18.094 -18.984 1 62.19 90 ARG A C 1
ATOM 730 O O . ARG A 1 90 ? 11.43 -18.469 -19.891 1 62.19 90 ARG A O 1
ATOM 737 N N . HIS A 1 91 ? 10.766 -16.922 -18.375 1 73.06 91 HIS A N 1
ATOM 738 C CA . HIS A 1 91 ? 11.789 -15.984 -18.828 1 73.06 91 HIS A CA 1
ATOM 739 C C . HIS A 1 91 ? 12.977 -15.961 -17.875 1 73.06 91 HIS A C 1
ATOM 741 O O . HIS A 1 91 ? 12.891 -15.391 -16.781 1 73.06 91 HIS A O 1
ATOM 747 N N . PRO A 1 92 ? 14.039 -16.531 -18.391 1 75.19 92 PRO A N 1
ATOM 748 C CA . PRO A 1 92 ? 15.227 -16.672 -17.547 1 75.19 92 PRO A CA 1
ATOM 749 C C . PRO A 1 92 ? 15.703 -15.359 -16.953 1 75.19 92 PRO A C 1
ATOM 751 O O . PRO A 1 92 ? 16.141 -15.32 -15.797 1 75.19 92 PRO A O 1
ATOM 754 N N . ARG A 1 93 ? 15.508 -14.328 -17.75 1 75.81 93 ARG A N 1
ATOM 755 C CA . ARG A 1 93 ? 15.984 -13.039 -17.266 1 75.81 93 ARG A CA 1
ATOM 756 C C . ARG A 1 93 ? 15.18 -12.562 -16.062 1 75.81 93 ARG A C 1
ATOM 758 O O . ARG A 1 93 ? 15.734 -12.023 -15.102 1 75.81 93 ARG A O 1
ATOM 765 N N . SER A 1 94 ? 13.922 -12.812 -16.078 1 75.81 94 SER A N 1
ATOM 766 C CA . SER A 1 94 ? 13.062 -12.414 -14.969 1 75.81 94 SER A CA 1
ATOM 767 C C . SER A 1 94 ? 13.352 -13.25 -13.727 1 75.81 94 SER A C 1
ATOM 769 O O . SER A 1 94 ? 13.32 -12.734 -12.609 1 75.81 94 SER A O 1
ATOM 771 N N . GLN A 1 95 ? 13.641 -14.508 -13.969 1 78.12 95 GLN A N 1
ATOM 772 C CA . GLN A 1 95 ? 13.938 -15.398 -12.852 1 78.12 95 GLN A CA 1
ATOM 773 C C . GLN A 1 95 ? 15.242 -15 -12.164 1 78.12 95 GLN A C 1
ATOM 775 O O . GLN A 1 95 ? 15.328 -14.992 -10.938 1 78.12 95 GLN A O 1
ATOM 780 N N . VAL A 1 96 ? 16.203 -14.75 -12.969 1 80.88 96 VAL A N 1
ATOM 781 C CA . VAL A 1 96 ? 17.5 -14.344 -12.43 1 80.88 96 VAL A CA 1
ATOM 782 C C . VAL A 1 96 ? 17.344 -13.039 -11.648 1 80.88 96 VAL A C 1
ATOM 784 O O . VAL A 1 96 ? 17.922 -12.891 -10.57 1 80.88 96 VAL A O 1
ATOM 787 N N . SER A 1 97 ? 16.641 -12.141 -12.211 1 83.31 97 SER A N 1
ATOM 788 C CA . SER A 1 97 ? 16.406 -10.867 -11.539 1 83.31 97 SER A CA 1
ATOM 789 C C . SER A 1 97 ? 15.734 -11.07 -10.18 1 83.31 97 SER A C 1
ATOM 791 O O . SER A 1 97 ? 16.109 -10.438 -9.195 1 83.31 97 SER A O 1
ATOM 793 N N . MET A 1 98 ? 14.789 -11.961 -10.141 1 85.88 98 MET A N 1
ATOM 794 C CA . MET A 1 98 ? 14.078 -12.242 -8.898 1 85.88 98 MET A CA 1
ATOM 795 C C . MET A 1 98 ? 15.008 -12.867 -7.867 1 85.88 98 MET A C 1
ATOM 797 O O . MET A 1 98 ? 14.938 -12.539 -6.68 1 85.88 98 MET A O 1
ATOM 801 N N . GLU A 1 99 ? 15.797 -13.805 -8.312 1 83 99 GLU A N 1
ATOM 802 C CA . GLU A 1 99 ? 16.734 -14.469 -7.406 1 83 99 GLU A CA 1
ATOM 803 C C . GLU A 1 99 ? 17.719 -13.477 -6.809 1 83 99 GLU A C 1
ATOM 805 O O . GLU A 1 99 ? 18.016 -13.523 -5.609 1 83 99 GLU A O 1
ATOM 810 N N . ARG A 1 100 ? 18.203 -12.617 -7.645 1 84.44 100 ARG A N 1
ATOM 811 C CA . ARG A 1 100 ? 19.109 -11.586 -7.152 1 84.44 100 ARG A CA 1
ATOM 812 C C . ARG A 1 100 ? 18.422 -10.664 -6.156 1 84.44 100 ARG A C 1
ATOM 814 O O . ARG A 1 100 ? 18.984 -10.32 -5.121 1 84.44 100 ARG A O 1
ATOM 821 N N . CYS A 1 101 ? 17.266 -10.312 -6.551 1 86.25 101 CYS A N 1
ATOM 822 C CA . CYS A 1 101 ? 16.484 -9.469 -5.652 1 86.25 101 CYS A CA 1
ATOM 823 C C . CYS A 1 101 ? 16.281 -10.156 -4.309 1 86.25 101 CYS A C 1
ATOM 825 O O . CYS A 1 101 ? 16.406 -9.523 -3.258 1 86.25 101 CYS A O 1
ATOM 827 N N . ASN A 1 102 ? 15.914 -11.391 -4.34 1 87.06 102 ASN A N 1
ATOM 828 C CA . ASN A 1 102 ? 15.695 -12.133 -3.105 1 87.06 102 ASN A CA 1
ATOM 829 C C . ASN A 1 102 ? 16.953 -12.195 -2.252 1 87.06 102 ASN A C 1
ATOM 831 O O . ASN A 1 102 ? 16.891 -12.094 -1.026 1 87.06 102 ASN A O 1
ATOM 835 N N . GLU A 1 103 ? 17.984 -12.352 -2.871 1 87.75 103 GLU A N 1
ATOM 836 C CA . GLU A 1 103 ? 19.266 -12.375 -2.156 1 87.75 103 GLU A CA 1
ATOM 837 C C . GLU A 1 103 ? 19.547 -11.039 -1.491 1 87.75 103 GLU A C 1
ATOM 839 O O . GLU A 1 1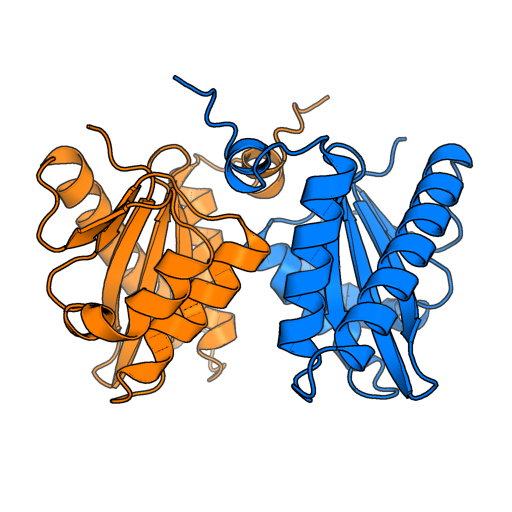03 ? 19.969 -10.984 -0.332 1 87.75 103 GLU A O 1
ATOM 844 N N . ASP A 1 104 ? 19.391 -10.008 -2.244 1 88.69 104 ASP A N 1
ATOM 845 C CA . ASP A 1 104 ? 19.578 -8.664 -1.708 1 88.69 104 ASP A CA 1
ATOM 846 C C . ASP A 1 104 ? 18.688 -8.414 -0.5 1 88.69 104 ASP A C 1
ATOM 848 O O . ASP A 1 104 ? 19.141 -7.895 0.522 1 88.69 104 ASP A O 1
ATOM 852 N N . ILE A 1 105 ? 17.469 -8.812 -0.659 1 88.56 105 ILE A N 1
ATOM 853 C CA . ILE A 1 105 ? 16.484 -8.609 0.404 1 88.56 105 ILE A CA 1
ATOM 854 C C . ILE A 1 105 ? 16.906 -9.406 1.643 1 88.56 105 ILE A C 1
ATOM 856 O O . ILE A 1 105 ? 16.812 -8.898 2.766 1 88.56 105 ILE A O 1
ATOM 860 N N . GLN A 1 106 ? 17.281 -10.594 1.429 1 87 106 GLN A N 1
ATOM 861 C CA . GLN A 1 106 ? 17.719 -11.43 2.543 1 87 106 GLN A CA 1
ATOM 862 C C . GLN A 1 106 ? 18.875 -10.781 3.293 1 87 106 GLN A C 1
ATOM 864 O O . GLN A 1 106 ? 18.891 -10.75 4.523 1 87 106 GLN A O 1
ATOM 869 N N . ASN A 1 107 ? 19.812 -10.336 2.607 1 88 107 ASN A N 1
ATOM 870 C CA . ASN A 1 107 ? 20.969 -9.688 3.217 1 88 107 ASN A CA 1
ATOM 871 C C . ASN A 1 107 ? 20.562 -8.438 3.988 1 88 107 ASN A C 1
ATOM 873 O O . ASN A 1 107 ? 21.047 -8.195 5.094 1 88 107 ASN A O 1
ATOM 877 N N . MET A 1 108 ? 19.719 -7.719 3.377 1 88.06 108 MET A N 1
ATOM 878 C CA . MET A 1 108 ? 19.266 -6.492 4.02 1 88.06 108 MET A CA 1
ATOM 879 C C . MET A 1 108 ? 18.484 -6.801 5.293 1 88.06 108 MET A C 1
ATOM 881 O O . MET A 1 108 ? 18.609 -6.086 6.289 1 88.06 108 MET A O 1
ATOM 885 N N . LEU A 1 109 ? 17.672 -7.781 5.23 1 85.06 109 LEU A N 1
ATOM 886 C CA . LEU A 1 109 ? 16.891 -8.172 6.402 1 85.06 109 LEU A CA 1
ATOM 887 C C . LEU A 1 109 ? 17.797 -8.672 7.52 1 85.06 109 LEU A C 1
ATOM 889 O O . LEU A 1 109 ? 17.547 -8.383 8.695 1 85.06 109 LEU A O 1
ATOM 893 N N . ARG A 1 110 ? 18.766 -9.398 7.152 1 83.19 110 ARG A N 1
ATOM 894 C CA . ARG A 1 110 ? 19.734 -9.875 8.133 1 83.19 110 ARG A CA 1
ATOM 895 C C . ARG A 1 110 ? 20.438 -8.703 8.805 1 83.19 110 ARG A C 1
ATOM 897 O O . ARG A 1 110 ? 20.594 -8.688 10.031 1 83.19 110 ARG A O 1
ATOM 904 N N . ALA A 1 111 ? 20.859 -7.809 8.023 1 84.81 111 ALA A N 1
ATOM 905 C CA . ALA A 1 111 ? 21.531 -6.625 8.555 1 84.81 111 ALA A CA 1
ATOM 906 C C . ALA A 1 111 ? 20.609 -5.84 9.477 1 84.81 111 ALA A C 1
ATOM 908 O O . ALA A 1 111 ? 21.031 -5.348 10.523 1 84.81 111 ALA A O 1
ATOM 909 N N . TRP A 1 112 ? 19.391 -5.691 9.008 1 83.38 112 TRP A N 1
ATOM 910 C CA . TRP A 1 112 ? 18.391 -4.992 9.812 1 83.38 112 TRP A CA 1
ATOM 911 C C . TRP A 1 112 ? 18.219 -5.668 11.164 1 83.38 112 TRP A C 1
ATOM 913 O O . TRP A 1 112 ? 18.109 -4.996 12.195 1 83.38 112 TRP A O 1
ATOM 923 N N . MET A 1 113 ? 18.094 -6.848 11.188 1 77.75 113 MET A N 1
ATOM 924 C CA . MET A 1 113 ? 17.875 -7.609 12.414 1 77.75 113 MET A CA 1
ATOM 925 C C . MET A 1 113 ? 19.094 -7.504 13.336 1 77.75 113 MET A C 1
ATOM 927 O O . MET A 1 113 ? 18.953 -7.516 14.562 1 77.75 113 MET A O 1
ATOM 931 N N . ASP A 1 114 ? 20.219 -7.43 12.812 1 79.06 114 ASP A N 1
ATOM 932 C CA . ASP A 1 114 ? 21.453 -7.355 13.578 1 79.06 114 ASP A CA 1
ATOM 933 C C . ASP A 1 114 ? 21.547 -6.027 14.328 1 79.06 114 ASP A C 1
ATOM 935 O O . ASP A 1 114 ? 22.031 -5.98 15.461 1 79.06 114 ASP A O 1
ATOM 939 N N . VAL A 1 115 ? 21.359 -4.914 13.578 1 72.19 115 VAL A N 1
ATOM 940 C CA . VAL A 1 115 ? 21.562 -3.592 14.156 1 72.19 115 VAL A CA 1
ATOM 941 C C . VAL A 1 115 ? 20.422 -3.268 15.117 1 72.19 115 VAL A C 1
ATOM 943 O O . VAL A 1 115 ? 20.625 -2.621 16.156 1 72.19 115 VAL A O 1
ATOM 946 N N . GLY A 1 116 ? 19.156 -3.494 14.742 1 63.62 116 GLY A N 1
ATOM 947 C CA . GLY A 1 116 ? 18.062 -2.914 15.508 1 63.62 116 GLY A CA 1
ATOM 948 C C . GLY A 1 116 ? 17.109 -3.953 16.062 1 63.62 116 GLY A C 1
ATOM 949 O O . GLY A 1 116 ? 16.859 -4.98 15.43 1 63.62 116 GLY A O 1
ATOM 950 N N . GLY A 1 117 ? 17.094 -4.254 17.297 1 50.84 117 GLY A N 1
ATOM 951 C CA . GLY A 1 117 ? 16.25 -5.051 18.172 1 50.84 117 GLY A CA 1
ATOM 952 C C . GLY A 1 117 ? 14.797 -5.062 17.766 1 50.84 117 GLY A C 1
ATOM 953 O O . GLY A 1 117 ? 13.938 -5.535 18.516 1 50.84 117 GLY A O 1
ATOM 954 N N . ASN A 1 118 ? 14.383 -4.16 16.922 1 57.03 118 ASN A N 1
ATOM 955 C CA . ASN A 1 118 ? 12.922 -4.168 16.906 1 57.03 118 ASN A CA 1
ATOM 956 C C . ASN A 1 118 ? 12.367 -5.453 16.297 1 57.03 118 ASN A C 1
ATOM 958 O O . ASN A 1 118 ? 12.797 -5.871 15.227 1 57.03 118 ASN A O 1
ATOM 962 N N . THR A 1 119 ? 11.766 -6.176 17.109 1 61.12 119 THR A N 1
ATOM 963 C CA . THR A 1 119 ? 11.172 -7.5 16.938 1 61.12 119 THR A CA 1
ATOM 964 C C . THR A 1 119 ? 9.969 -7.441 16 1 61.12 119 THR A C 1
ATOM 966 O O . THR A 1 119 ? 9.352 -8.469 15.711 1 61.12 119 THR A O 1
ATOM 969 N N . ASP A 1 120 ? 9.742 -6.234 15.375 1 77.5 120 ASP A N 1
ATOM 970 C CA . ASP A 1 120 ? 8.539 -6.227 14.539 1 77.5 120 ASP A CA 1
ATOM 971 C C . ASP A 1 120 ? 8.883 -6.496 13.078 1 77.5 120 ASP A C 1
ATOM 973 O O . ASP A 1 120 ? 9.352 -5.602 12.367 1 77.5 120 ASP A O 1
ATOM 977 N N . CYS A 1 121 ? 8.703 -7.695 12.719 1 77.81 121 CYS A N 1
ATOM 978 C CA . CYS A 1 121 ? 9.047 -8.195 11.391 1 77.81 121 CYS A CA 1
ATOM 979 C C . CYS A 1 121 ? 8.289 -7.426 10.312 1 77.81 121 CYS A C 1
ATOM 981 O O . CYS A 1 121 ? 8.828 -7.176 9.227 1 77.81 121 CYS A O 1
ATOM 983 N N . VAL A 1 122 ? 7.152 -6.973 10.648 1 81.81 122 VAL A N 1
ATOM 984 C CA . VAL A 1 122 ? 6.32 -6.281 9.672 1 81.81 122 VAL A CA 1
ATOM 985 C C . VAL A 1 122 ? 6.957 -4.941 9.312 1 81.81 122 VAL A C 1
ATOM 987 O O . VAL A 1 122 ? 7.094 -4.609 8.133 1 81.81 122 VAL A O 1
ATOM 990 N N . THR A 1 123 ? 7.379 -4.301 10.312 1 83.56 123 THR A N 1
ATOM 991 C CA . THR A 1 123 ? 8.008 -3.004 10.094 1 83.56 123 THR A CA 1
ATOM 992 C C . THR A 1 123 ? 9.359 -3.168 9.406 1 83.56 123 THR A C 1
ATOM 994 O O . THR A 1 123 ? 9.703 -2.404 8.5 1 83.56 123 THR A O 1
ATOM 997 N N . GLY A 1 124 ? 10.078 -4.18 9.859 1 84.94 124 GLY A N 1
ATOM 998 C CA . GLY A 1 124 ? 11.367 -4.457 9.234 1 84.94 124 GLY A CA 1
ATOM 999 C C . GLY A 1 124 ? 11.258 -4.75 7.75 1 84.94 124 GLY A C 1
ATOM 1000 O O . GLY A 1 124 ? 12.047 -4.246 6.949 1 84.94 124 GLY A O 1
ATOM 1001 N N . CYS A 1 125 ? 10.273 -5.504 7.379 1 89.56 125 CYS A N 1
ATOM 1002 C CA . CYS A 1 125 ? 10.047 -5.848 5.977 1 89.56 125 CYS A CA 1
ATOM 1003 C C . CYS A 1 125 ? 9.781 -4.598 5.145 1 89.56 125 CYS A C 1
ATOM 1005 O O . CYS A 1 125 ? 10.32 -4.453 4.047 1 89.56 125 CYS A O 1
ATOM 1007 N N . ARG A 1 126 ? 9.016 -3.727 5.738 1 90.12 126 ARG A N 1
ATOM 1008 C CA . ARG A 1 126 ? 8.688 -2.514 4.996 1 90.12 126 ARG A CA 1
ATOM 1009 C C . ARG A 1 126 ? 9.914 -1.626 4.816 1 90.12 126 ARG A C 1
ATOM 1011 O O . ARG A 1 126 ? 10.086 -0.997 3.771 1 90.12 126 ARG A O 1
ATOM 1018 N N . PHE A 1 127 ? 10.711 -1.608 5.832 1 89.19 127 PHE A N 1
ATOM 1019 C CA . PHE A 1 127 ? 11.93 -0.813 5.727 1 89.19 127 PHE A CA 1
ATOM 1020 C C . PHE A 1 127 ? 12.859 -1.384 4.66 1 89.19 127 PHE A C 1
ATOM 1022 O O . PHE A 1 127 ? 13.406 -0.639 3.844 1 89.19 127 PHE A O 1
ATOM 1029 N N . VAL A 1 128 ? 13.039 -2.646 4.734 1 89.5 128 VAL A N 1
ATOM 1030 C CA . VAL A 1 128 ? 13.922 -3.303 3.779 1 89.5 128 VAL A CA 1
ATOM 1031 C C . VAL A 1 128 ? 13.359 -3.158 2.367 1 89.5 128 VAL A C 1
ATOM 1033 O O . VAL A 1 128 ? 14.109 -2.939 1.411 1 89.5 128 VAL A O 1
ATOM 1036 N N . GLN A 1 129 ? 12.039 -3.32 2.24 1 91.38 129 GLN A N 1
ATOM 1037 C CA . GLN A 1 129 ? 11.367 -3.111 0.961 1 91.38 129 GLN A CA 1
ATOM 1038 C C . GLN A 1 129 ? 11.703 -1.739 0.384 1 91.38 129 GLN A C 1
ATOM 1040 O O . GLN A 1 129 ? 12.07 -1.625 -0.789 1 91.38 129 GLN A O 1
ATOM 1045 N N . ARG A 1 130 ? 11.594 -0.736 1.188 1 87.06 130 ARG A N 1
ATOM 1046 C CA . ARG A 1 130 ? 11.883 0.63 0.765 1 87.06 130 ARG A CA 1
ATOM 1047 C C . ARG A 1 130 ? 13.344 0.777 0.34 1 87.06 130 ARG A C 1
ATOM 1049 O O . ARG A 1 130 ? 13.633 1.386 -0.692 1 87.06 130 ARG A O 1
ATOM 1056 N N . GLN A 1 131 ? 14.188 0.264 1.129 1 84.94 131 GLN A N 1
ATOM 1057 C CA . GLN A 1 131 ? 15.617 0.341 0.834 1 84.94 131 GLN A CA 1
ATOM 1058 C C . GLN A 1 131 ? 15.945 -0.352 -0.485 1 84.94 131 GLN A C 1
ATOM 1060 O O . G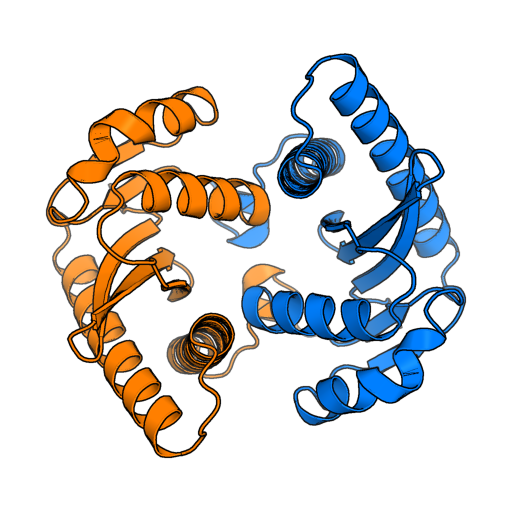LN A 1 131 ? 16.703 0.174 -1.295 1 84.94 131 GLN A O 1
ATOM 1065 N N . ASN A 1 132 ? 15.383 -1.451 -0.639 1 85.81 132 ASN A N 1
ATOM 1066 C CA . ASN A 1 132 ? 15.633 -2.219 -1.853 1 85.81 132 ASN A CA 1
ATOM 1067 C C . ASN A 1 132 ? 15.133 -1.486 -3.096 1 85.81 132 ASN A C 1
ATOM 1069 O O . ASN A 1 132 ? 15.812 -1.474 -4.125 1 85.81 132 ASN A O 1
ATOM 1073 N N . VAL A 1 133 ? 13.984 -0.87 -3.027 1 82.25 133 VAL A N 1
ATOM 1074 C CA . VAL A 1 133 ? 13.414 -0.154 -4.164 1 82.25 133 VAL A CA 1
ATOM 1075 C C . VAL A 1 133 ? 14.281 1.057 -4.5 1 82.25 133 VAL A C 1
ATOM 1077 O O . VAL A 1 133 ? 14.531 1.343 -5.676 1 82.25 133 VAL A O 1
ATOM 1080 N N . THR A 1 134 ? 14.727 1.713 -3.486 1 79.69 134 THR A N 1
ATOM 1081 C CA . THR A 1 134 ? 15.617 2.852 -3.693 1 79.69 134 THR A CA 1
ATOM 1082 C C . THR A 1 134 ? 16.906 2.416 -4.379 1 79.69 134 THR A C 1
ATOM 1084 O O . THR A 1 134 ? 17.375 3.08 -5.305 1 79.69 134 THR A O 1
ATOM 1087 N N . TYR A 1 135 ? 17.375 1.292 -3.881 1 79.19 135 TYR A N 1
ATOM 1088 C CA . TYR A 1 135 ? 18.594 0.731 -4.445 1 79.19 135 TYR A CA 1
ATOM 1089 C C . TYR A 1 135 ? 18.406 0.341 -5.902 1 79.19 135 TYR A C 1
ATOM 1091 O O . TYR A 1 135 ? 19.219 0.691 -6.762 1 79.19 135 TYR A O 1
ATOM 1099 N N . GLN A 1 136 ? 17.328 -0.296 -6.246 1 81.5 136 GLN A N 1
ATOM 1100 C CA . GLN A 1 136 ? 17.062 -0.801 -7.586 1 81.5 136 GLN A CA 1
ATOM 1101 C C . GLN A 1 136 ? 16.75 0.339 -8.555 1 81.5 136 GLN A C 1
ATOM 1103 O O . GLN A 1 136 ? 17.016 0.232 -9.75 1 81.5 136 GLN A O 1
ATOM 1108 N N . ASN A 1 137 ? 16.203 1.457 -8.07 1 77.38 137 ASN A N 1
ATOM 1109 C CA . ASN A 1 137 ? 15.797 2.566 -8.93 1 77.38 137 ASN A CA 1
ATOM 1110 C C . ASN A 1 137 ? 16.828 3.684 -8.922 1 77.38 137 ASN A C 1
ATOM 1112 O O . ASN A 1 137 ? 16.531 4.824 -9.273 1 77.38 137 ASN A O 1
ATOM 1116 N N . SER A 1 138 ? 18.016 3.355 -8.57 1 80.62 138 SER A N 1
ATOM 1117 C CA . SER A 1 138 ? 19.141 4.285 -8.609 1 80.62 138 SER A CA 1
ATOM 1118 C C . SER A 1 138 ? 18.859 5.531 -7.777 1 80.62 138 SER A C 1
ATOM 1120 O O . SER A 1 138 ? 19.172 6.648 -8.195 1 80.62 138 SER A O 1
ATOM 1122 N N . GLY A 1 139 ? 18.062 5.426 -6.742 1 77.12 139 GLY A N 1
ATOM 1123 C CA . GLY A 1 139 ? 17.875 6.508 -5.789 1 77.12 139 GLY A CA 1
ATOM 1124 C C . GLY A 1 139 ? 16.609 7.312 -6.047 1 77.12 139 GLY A C 1
ATOM 1125 O O . GLY A 1 139 ? 16.297 8.242 -5.297 1 77.12 139 GLY A O 1
ATOM 1126 N N . ARG A 1 140 ? 15.914 6.988 -7.117 1 77.25 140 ARG A N 1
ATOM 1127 C CA . ARG A 1 140 ? 14.648 7.684 -7.348 1 77.25 140 ARG A CA 1
ATOM 1128 C C . ARG A 1 140 ? 13.648 7.387 -6.234 1 77.25 140 ARG A C 1
ATOM 1130 O O . ARG A 1 140 ? 13.586 6.258 -5.738 1 77.25 140 ARG A O 1
ATOM 1137 N N . SER A 1 141 ? 12.898 8.398 -5.949 1 79 141 SER A N 1
ATOM 1138 C CA . SER A 1 141 ? 11.914 8.227 -4.887 1 79 141 SER A CA 1
ATOM 1139 C C . SER A 1 141 ? 10.797 7.281 -5.316 1 79 141 SER A C 1
ATOM 1141 O O . SER A 1 141 ? 10.367 7.305 -6.473 1 79 141 SER A O 1
ATOM 1143 N N . LEU A 1 142 ? 10.438 6.496 -4.383 1 83.69 142 LEU A N 1
ATOM 1144 C CA . LEU A 1 142 ? 9.312 5.594 -4.594 1 83.69 142 LEU A CA 1
ATOM 1145 C C . LEU A 1 142 ? 8.062 6.371 -4.988 1 83.69 142 LEU A C 1
ATOM 1147 O O . LEU A 1 142 ? 7.32 5.949 -5.879 1 83.69 142 LEU A O 1
ATOM 1151 N N . TYR A 1 143 ? 7.949 7.504 -4.422 1 85.69 143 TYR A N 1
ATOM 1152 C CA . TYR A 1 143 ? 6.812 8.359 -4.723 1 85.69 143 TYR A CA 1
ATOM 1153 C C . TYR A 1 143 ? 6.809 8.773 -6.191 1 85.69 143 TYR A C 1
ATOM 1155 O O . TYR A 1 143 ? 5.781 8.664 -6.867 1 85.69 143 TYR A O 1
ATOM 1163 N N . THR A 1 144 ? 7.887 9.188 -6.668 1 81.56 144 THR A N 1
ATOM 1164 C CA . THR A 1 144 ? 7.992 9.656 -8.047 1 81.56 144 THR A CA 1
ATOM 1165 C C . THR A 1 144 ? 7.809 8.492 -9.023 1 81.56 144 THR A C 1
ATOM 1167 O O . THR A 1 144 ? 7.234 8.672 -10.102 1 81.56 144 THR A O 1
ATOM 1170 N N . THR A 1 145 ? 8.266 7.398 -8.625 1 79.44 145 THR A N 1
ATOM 1171 C CA . THR A 1 145 ? 8.172 6.215 -9.469 1 79.44 145 THR A CA 1
ATOM 1172 C C . THR A 1 145 ? 6.719 5.758 -9.602 1 79.44 145 THR A C 1
ATOM 1174 O O . THR A 1 145 ? 6.254 5.461 -10.703 1 79.44 145 THR A O 1
ATOM 1177 N N . LEU A 1 146 ? 5.984 5.77 -8.516 1 83.75 146 LEU A N 1
ATOM 1178 C CA . LEU A 1 146 ? 4.629 5.227 -8.492 1 83.75 146 LEU A CA 1
ATOM 1179 C C . LEU A 1 146 ? 3.623 6.262 -8.992 1 83.75 146 LEU A C 1
ATOM 1181 O O . LEU A 1 146 ? 2.723 5.938 -9.766 1 83.75 146 LEU A O 1
ATOM 1185 N N . PHE A 1 147 ? 3.846 7.516 -8.594 1 82.38 147 PHE A N 1
ATOM 1186 C CA . PHE A 1 147 ? 2.832 8.516 -8.914 1 82.38 147 PHE A CA 1
ATOM 1187 C C . PHE A 1 147 ? 3.283 9.391 -10.078 1 82.38 147 PHE A C 1
ATOM 1189 O O . PHE A 1 147 ? 2.535 10.258 -10.539 1 82.38 147 PHE A O 1
ATOM 1196 N N . ARG A 1 148 ? 4.336 9.031 -10.797 1 66.5 148 ARG A N 1
ATOM 1197 C CA . ARG A 1 148 ? 4.898 9.633 -12 1 66.5 148 ARG A CA 1
ATOM 1198 C C . ARG A 1 148 ? 4.93 11.148 -11.891 1 66.5 148 ARG A C 1
ATOM 1200 O O . ARG A 1 148 ? 4.508 11.859 -12.805 1 66.5 148 ARG A O 1
ATOM 1207 N N . ARG A 1 149 ? 5.277 11.672 -10.648 1 59.69 149 ARG A N 1
ATOM 1208 C CA . ARG A 1 149 ? 5.301 13.133 -10.586 1 59.69 149 ARG A CA 1
ATOM 1209 C C . ARG A 1 149 ? 6.598 13.688 -11.164 1 59.69 149 ARG A C 1
ATOM 1211 O O . ARG A 1 149 ? 7.688 13.227 -10.805 1 59.69 149 ARG A O 1
ATOM 1218 N N . GLU A 1 150 ? 6.602 13.766 -12.453 1 51.84 150 GLU A N 1
ATOM 1219 C CA . GLU A 1 150 ? 7.777 14.438 -13.008 1 51.84 150 GLU A CA 1
ATOM 1220 C C . GLU A 1 150 ? 8.203 15.609 -12.133 1 51.84 150 GLU A C 1
ATOM 1222 O O . GLU A 1 150 ? 7.359 16.328 -11.602 1 51.84 150 GLU A O 1
ATOM 1227 N N . PRO A 1 151 ? 9.469 15.336 -11.617 1 44.69 151 PRO A N 1
ATOM 1228 C CA . PRO A 1 151 ? 9.977 16.547 -10.969 1 44.69 151 PRO A CA 1
ATOM 1229 C C . PRO A 1 151 ? 9.602 17.828 -11.711 1 44.69 151 PRO A C 1
ATOM 1231 O O . PRO A 1 151 ? 9.477 17.812 -12.945 1 44.69 151 PRO A O 1
ATOM 1234 N N . LYS A 1 152 ? 8.977 18.719 -10.992 1 37.97 152 LYS A N 1
ATOM 1235 C CA . LYS A 1 152 ? 8.945 20.016 -11.648 1 37.97 152 LYS A CA 1
ATOM 1236 C C . LYS A 1 152 ? 10.352 20.547 -11.883 1 37.97 152 LYS A C 1
ATOM 1238 O O . LYS A 1 152 ? 11.258 20.297 -11.078 1 37.97 152 LYS A O 1
ATOM 1243 N N . MET B 1 1 ? 1.879 26.781 -4.395 1 49.78 1 MET B N 1
ATOM 1244 C CA . MET B 1 1 ? 2.543 25.516 -4.102 1 49.78 1 MET B CA 1
ATOM 1245 C C . MET B 1 1 ? 1.532 24.375 -4.031 1 49.78 1 MET B C 1
ATOM 1247 O O . MET B 1 1 ? 0.603 24.406 -3.223 1 49.78 1 MET B O 1
ATOM 1251 N N . SER B 1 2 ? 1.39 23.625 -5.121 1 66.75 2 SER B N 1
ATOM 1252 C CA . SER B 1 2 ? 0.304 22.656 -5.16 1 66.75 2 SER B CA 1
ATOM 1253 C C . SER B 1 2 ? 0.642 21.422 -4.336 1 66.75 2 SER B C 1
ATOM 1255 O O . SER B 1 2 ? 1.802 21 -4.273 1 66.75 2 SER B O 1
ATOM 1257 N N . TYR B 1 3 ? -0.11 21.172 -3.242 1 77.12 3 TYR B N 1
ATOM 1258 C CA . TYR B 1 3 ? 0.018 19.969 -2.42 1 77.12 3 TYR B CA 1
ATOM 1259 C C . TYR B 1 3 ? 0.02 18.719 -3.283 1 77.12 3 TYR B C 1
ATOM 1261 O O . TYR B 1 3 ? -0.708 18.625 -4.273 1 77.12 3 TYR B O 1
ATOM 1269 N N . ASP B 1 4 ? 0.901 17.844 -2.84 1 83.75 4 ASP B N 1
ATOM 1270 C CA . ASP B 1 4 ? 0.953 16.562 -3.537 1 83.75 4 ASP B CA 1
ATOM 1271 C C . ASP B 1 4 ? -0.083 15.586 -2.977 1 83.75 4 ASP B C 1
ATOM 1273 O O . ASP B 1 4 ? -0.807 14.938 -3.734 1 83.75 4 ASP B O 1
ATOM 1277 N N . GLN B 1 5 ? -0.105 15.609 -1.649 1 87.81 5 GLN B N 1
ATOM 1278 C CA . GLN B 1 5 ? -1.052 14.711 -1.005 1 87.81 5 GLN B CA 1
ATOM 1279 C C . GLN B 1 5 ? -1.725 15.375 0.19 1 87.81 5 GLN B C 1
ATOM 1281 O O . GLN B 1 5 ? -1.239 16.391 0.695 1 87.81 5 GLN B O 1
ATOM 1286 N N . SER B 1 6 ? -2.955 14.867 0.531 1 85.81 6 SER B N 1
ATOM 1287 C CA . SER B 1 6 ? -3.719 15.398 1.655 1 85.81 6 SER B CA 1
ATOM 1288 C C . SER B 1 6 ? -4.184 14.281 2.582 1 85.81 6 SER B C 1
ATOM 1290 O O . SER B 1 6 ? -4.387 13.148 2.145 1 85.81 6 SER B O 1
ATOM 1292 N N . LEU B 1 7 ? -4.23 14.609 3.803 1 84.88 7 LEU B N 1
ATOM 1293 C CA . LEU B 1 7 ? -4.734 13.719 4.844 1 84.88 7 LEU B CA 1
ATOM 1294 C C . LEU B 1 7 ? -5.934 14.336 5.555 1 84.88 7 LEU B C 1
ATOM 1296 O O . LEU B 1 7 ? -5.883 15.492 5.977 1 84.88 7 LEU B O 1
ATOM 1300 N N . GLN B 1 8 ? -7.09 13.586 5.656 1 81.5 8 GLN B N 1
ATOM 1301 C CA . GLN B 1 8 ? -8.281 14.023 6.375 1 81.5 8 GLN B CA 1
ATOM 1302 C C . GLN B 1 8 ? -8.914 12.875 7.148 1 81.5 8 GLN B C 1
ATOM 1304 O O . GLN B 1 8 ? -8.711 11.711 6.816 1 81.5 8 GLN B O 1
ATOM 1309 N N . HIS B 1 9 ? -9.625 13.195 8.164 1 78.44 9 HIS B N 1
ATOM 1310 C CA . HIS B 1 9 ? -10.367 12.211 8.93 1 78.44 9 HIS B CA 1
ATOM 1311 C C . HIS B 1 9 ? -11.844 12.211 8.539 1 78.44 9 HIS B C 1
ATOM 1313 O O . HIS B 1 9 ? -12.43 13.266 8.297 1 78.44 9 HIS B O 1
ATOM 1319 N N . ILE B 1 10 ? -12.352 11.008 8.422 1 75.25 10 ILE B N 1
ATOM 1320 C CA . ILE B 1 10 ? -13.766 10.812 8.148 1 75.25 10 ILE B CA 1
ATOM 1321 C C . ILE B 1 10 ? -14.406 10.039 9.297 1 75.25 10 ILE B C 1
ATOM 1323 O O . ILE B 1 10 ? -13.906 8.984 9.703 1 75.25 10 ILE B O 1
ATOM 1327 N N . LEU B 1 11 ? -15.312 10.57 9.93 1 71.44 11 LEU B N 1
ATOM 1328 C CA . LEU B 1 11 ? -16.078 9.859 10.945 1 71.44 11 LEU B CA 1
ATOM 1329 C C . LEU B 1 11 ? -17.234 9.094 10.32 1 71.44 11 LEU B C 1
ATOM 1331 O O . LEU B 1 11 ? -18.047 9.68 9.586 1 71.44 11 LEU B O 1
ATOM 1335 N N . ILE B 1 12 ? -17.016 7.82 10.469 1 65.75 12 ILE B N 1
ATOM 1336 C CA . ILE B 1 12 ? -18.094 7.004 9.938 1 65.75 12 ILE B CA 1
ATOM 1337 C C . ILE B 1 12 ? -18.859 6.344 11.086 1 65.75 12 ILE B C 1
ATOM 1339 O O . ILE B 1 12 ? -18.25 5.828 12.023 1 65.75 12 ILE B O 1
ATOM 1343 N N . PHE B 1 13 ? -20.188 6.039 11.039 1 59.19 13 PHE B N 1
ATOM 1344 C CA . PHE B 1 13 ? -21.156 5.391 11.906 1 59.19 13 PHE B CA 1
ATOM 1345 C C . PHE B 1 13 ? -20.875 5.715 13.367 1 59.19 13 PHE B C 1
ATOM 1347 O O . PHE B 1 13 ? -21.016 4.848 14.234 1 59.19 13 PHE B O 1
ATOM 1354 N N . GLU B 1 14 ? -20.594 6.891 13.695 1 54.78 14 GLU B N 1
ATOM 1355 C CA . GLU B 1 14 ? -20.453 7.438 15.039 1 54.78 14 GLU B CA 1
ATOM 1356 C C . GLU B 1 14 ? -19.281 6.797 15.773 1 54.78 14 GLU B C 1
ATOM 1358 O O . GLU B 1 14 ? -18.953 7.191 16.891 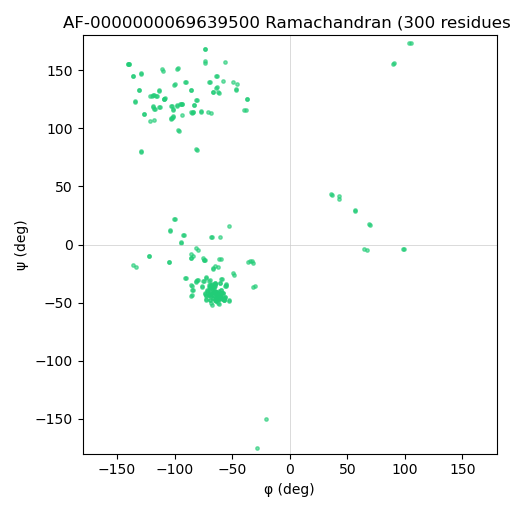1 54.78 14 GLU B O 1
ATOM 1363 N N . VAL B 1 15 ? -18.641 5.805 15.117 1 54.38 15 VAL B N 1
ATOM 1364 C CA . VAL B 1 15 ? -17.703 5.145 16.031 1 54.38 15 VAL B CA 1
ATOM 1365 C C . VAL B 1 15 ? -16.344 4.965 15.352 1 54.38 15 VAL B C 1
ATOM 1367 O O . VAL B 1 15 ? -15.32 4.918 16.031 1 54.38 15 VAL B O 1
ATOM 1370 N N . LYS B 1 16 ? -16.406 5.055 13.984 1 68.44 16 LYS B N 1
ATOM 1371 C CA . LYS B 1 16 ? -15.109 4.668 13.438 1 68.44 16 LYS B CA 1
ATOM 1372 C C . LYS B 1 16 ? -14.469 5.824 12.672 1 68.44 16 LYS B C 1
ATOM 1374 O O . LYS B 1 16 ? -15.141 6.523 11.914 1 68.44 16 LYS B O 1
ATOM 1379 N N . LEU B 1 17 ? -13.414 6.195 13.195 1 80.81 17 LEU B N 1
ATOM 1380 C CA . LEU B 1 17 ? -12.586 7.207 12.547 1 80.81 17 LEU B CA 1
ATOM 1381 C C . LEU B 1 17 ? -11.734 6.586 11.445 1 80.81 17 LEU B C 1
ATOM 1383 O O . LEU B 1 17 ? -11.086 5.562 11.664 1 80.81 17 LEU B O 1
ATOM 1387 N N . ILE B 1 18 ? -11.945 7.219 10.258 1 86.12 18 ILE B N 1
ATOM 1388 C CA . ILE B 1 18 ? -11.164 6.734 9.125 1 86.12 18 ILE B CA 1
ATOM 1389 C C . ILE B 1 18 ? -10.227 7.836 8.641 1 86.12 18 ILE B C 1
ATOM 1391 O O . ILE B 1 18 ? -10.633 8.984 8.484 1 86.12 18 ILE B O 1
ATOM 1395 N N . MET B 1 19 ? -8.992 7.527 8.523 1 87.38 19 MET B N 1
ATOM 1396 C CA . MET B 1 19 ? -8.031 8.422 7.891 1 87.38 19 MET B CA 1
ATOM 1397 C C . MET B 1 19 ? -8.07 8.281 6.375 1 87.38 19 MET B C 1
ATOM 1399 O O . MET B 1 19 ? -7.949 7.176 5.844 1 87.38 19 MET B O 1
ATOM 1403 N N . ASN B 1 20 ? -8.375 9.383 5.758 1 90.56 20 ASN B N 1
ATOM 1404 C CA . ASN B 1 20 ? -8.352 9.445 4.301 1 90.56 20 ASN B CA 1
ATOM 1405 C C . ASN B 1 20 ? -7.09 10.133 3.787 1 90.56 20 ASN B C 1
ATOM 1407 O O . ASN B 1 20 ? -6.879 11.32 4.043 1 90.56 20 ASN B O 1
ATOM 1411 N N . TYR B 1 21 ? -6.199 9.344 3.16 1 91.69 21 TYR B N 1
ATOM 1412 C CA . TYR B 1 21 ? -4.969 9.805 2.531 1 91.69 21 TYR B CA 1
ATOM 1413 C C . TYR B 1 21 ? -5.117 9.867 1.016 1 91.69 21 TYR B C 1
ATOM 1415 O O . TYR B 1 21 ? -5.34 8.844 0.366 1 91.69 21 TYR B O 1
ATOM 1423 N N . GLN B 1 22 ? -4.953 11.109 0.391 1 91.38 22 GLN B N 1
ATOM 1424 C CA . GLN B 1 22 ? -5.289 11.242 -1.022 1 91.38 22 GLN B CA 1
ATOM 1425 C C . GLN B 1 22 ? -4.164 11.922 -1.794 1 91.38 22 GLN B C 1
ATOM 1427 O O . GLN B 1 22 ? -3.602 12.922 -1.331 1 91.38 22 GLN B O 1
ATOM 1432 N N . ASP B 1 23 ? -3.846 11.289 -2.957 1 89.19 23 ASP B N 1
ATOM 1433 C CA . ASP B 1 23 ? -2.965 11.938 -3.924 1 89.19 23 ASP B CA 1
ATOM 1434 C C . ASP B 1 23 ? -3.754 12.852 -4.863 1 89.19 23 ASP B C 1
ATOM 1436 O O . ASP B 1 23 ? -4.723 12.414 -5.488 1 89.19 23 ASP B O 1
ATOM 1440 N N . HIS B 1 24 ? -3.285 14.039 -5.062 1 85.69 24 HIS B N 1
ATOM 1441 C CA . HIS B 1 24 ? -4.066 15.023 -5.809 1 85.69 24 HIS B CA 1
ATOM 1442 C C . HIS B 1 24 ? -3.916 14.82 -7.312 1 85.69 24 HIS B C 1
ATOM 1444 O O . HIS B 1 24 ? -4.84 15.109 -8.078 1 85.69 24 HIS B O 1
ATOM 1450 N N . ALA B 1 25 ? -2.783 14.352 -7.766 1 82.81 25 ALA B N 1
ATOM 1451 C CA . ALA B 1 25 ? -2.529 14.211 -9.195 1 82.81 25 ALA B CA 1
ATOM 1452 C C . ALA B 1 25 ? -3.305 13.031 -9.781 1 82.81 25 ALA B C 1
ATOM 1454 O O . ALA B 1 25 ? -3.914 13.148 -10.844 1 82.81 25 ALA B O 1
ATOM 1455 N N . THR B 1 26 ? -3.35 11.891 -9.078 1 81.75 26 THR B N 1
ATOM 1456 C CA . THR B 1 26 ? -3.951 10.68 -9.617 1 81.75 26 THR B CA 1
ATOM 1457 C C . THR B 1 26 ? -5.316 10.422 -8.984 1 81.75 26 THR B C 1
ATOM 1459 O O . THR B 1 26 ? -6.066 9.562 -9.445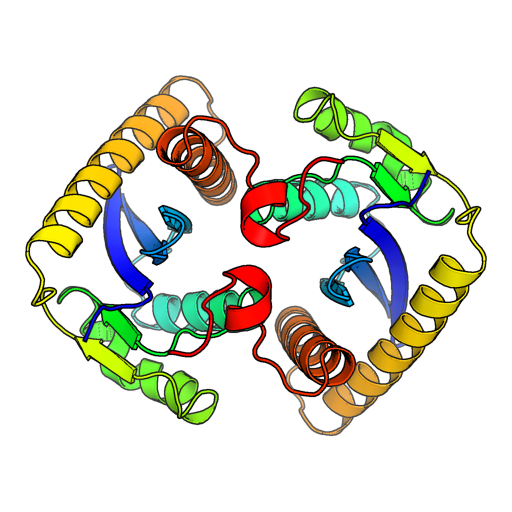 1 81.75 26 THR B O 1
ATOM 1462 N N . LYS B 1 27 ? -5.586 11.109 -7.895 1 82.38 27 LYS B N 1
ATOM 1463 C CA . LYS B 1 27 ? -6.809 10.93 -7.121 1 82.38 27 LYS B CA 1
ATOM 1464 C C . LYS B 1 27 ? -6.816 9.578 -6.414 1 82.38 27 LYS B C 1
ATOM 1466 O O . LYS B 1 27 ? -7.875 9.094 -6.008 1 82.38 27 LYS B O 1
ATOM 1471 N N . PHE B 1 28 ? -5.664 9.109 -6.395 1 87.19 28 PHE B N 1
ATOM 1472 C CA . PHE B 1 28 ? -5.465 7.91 -5.598 1 87.19 28 PHE B CA 1
ATOM 1473 C C . PHE B 1 28 ? -5.742 8.18 -4.125 1 87.19 28 PHE B C 1
ATOM 1475 O O . PHE B 1 28 ? -5.359 9.234 -3.6 1 87.19 28 PHE B O 1
ATOM 1482 N N . CYS B 1 29 ? -6.477 7.27 -3.455 1 90.94 29 CYS B N 1
ATOM 1483 C CA . CYS B 1 29 ? -6.758 7.484 -2.041 1 90.94 29 CYS B CA 1
ATOM 1484 C C . CYS B 1 29 ? -6.582 6.195 -1.247 1 90.94 29 CYS B C 1
ATOM 1486 O O . CYS B 1 29 ? -6.816 5.105 -1.767 1 90.94 29 CYS B O 1
ATOM 1488 N N . LEU B 1 30 ? -6.129 6.289 -0.058 1 93.75 30 LEU B N 1
ATOM 1489 C CA . LEU B 1 30 ? -5.988 5.215 0.918 1 93.75 30 LEU B CA 1
ATOM 1490 C C . LEU B 1 30 ? -6.84 5.484 2.152 1 93.75 30 LEU B C 1
ATOM 1492 O O . LEU B 1 30 ? -6.789 6.578 2.721 1 93.75 30 LEU B O 1
ATOM 1496 N N . LEU B 1 31 ? -7.625 4.484 2.498 1 91.62 31 LEU B N 1
ATOM 1497 C CA . LEU B 1 31 ? -8.461 4.57 3.689 1 91.62 31 LEU B CA 1
ATOM 1498 C C . LEU B 1 31 ? -7.938 3.652 4.789 1 91.62 31 LEU B C 1
ATOM 1500 O O . LEU B 1 31 ? -7.711 2.463 4.559 1 91.62 31 LEU B O 1
ATOM 1504 N N . ARG B 1 32 ? -7.715 4.25 5.926 1 89.12 32 ARG B N 1
ATOM 1505 C CA . ARG B 1 32 ? -7.246 3.504 7.09 1 89.12 32 ARG B CA 1
ATOM 1506 C C . ARG B 1 32 ? -8.141 3.752 8.297 1 89.12 32 ARG B C 1
ATOM 1508 O O . ARG B 1 32 ? -8.188 4.863 8.82 1 89.12 32 ARG B O 1
ATOM 1515 N N . PRO B 1 33 ? -8.812 2.68 8.648 1 86.12 33 PRO B N 1
ATOM 1516 C CA . PRO B 1 33 ? -9.602 2.857 9.875 1 86.12 33 PRO B CA 1
ATOM 1517 C C . PRO B 1 33 ? -8.734 3.064 11.109 1 86.12 33 PRO B C 1
ATOM 1519 O O . PRO B 1 33 ? -7.684 2.428 11.25 1 86.12 33 PRO B O 1
ATOM 1522 N N . LEU B 1 34 ? -9.07 4.023 11.797 1 80.69 34 LEU B N 1
ATOM 1523 C CA . LEU B 1 34 ? -8.352 4.316 13.031 1 80.69 34 LEU B CA 1
ATOM 1524 C C . LEU B 1 34 ? -9.133 3.83 14.25 1 80.69 34 LEU B C 1
ATOM 1526 O O . LEU B 1 34 ? -10.359 3.902 14.273 1 80.69 34 LEU B O 1
ATOM 1530 N N . LYS B 1 35 ? -8.445 2.852 14.922 1 68.88 35 LYS B N 1
ATOM 1531 C CA . LYS B 1 35 ? -9.109 2.471 16.172 1 68.88 35 LYS B CA 1
ATOM 1532 C C . LYS B 1 35 ? -9.281 3.676 17.094 1 68.88 35 LYS B C 1
ATOM 1534 O O . LYS B 1 35 ? -8.547 4.66 16.969 1 68.88 35 LYS B O 1
ATOM 1539 N N . ILE B 1 36 ? -10.219 3.832 17.703 1 56.09 36 ILE B N 1
ATOM 1540 C CA . ILE B 1 36 ? -10.578 4.965 18.547 1 56.09 36 ILE B CA 1
ATOM 1541 C C . ILE B 1 36 ? -9.312 5.734 18.938 1 56.09 36 ILE B C 1
ATOM 1543 O O . ILE B 1 36 ? -8.195 5.27 18.688 1 56.09 36 ILE B O 1
ATOM 1547 N N . LYS B 1 37 ? -9.234 6.461 20.234 1 49.88 37 LYS B N 1
ATOM 1548 C CA . LYS B 1 37 ? -8.719 7.688 20.844 1 49.88 37 LYS B CA 1
ATOM 1549 C C . LYS B 1 37 ? -7.199 7.773 20.703 1 49.88 37 LYS B C 1
ATOM 1551 O O . LYS B 1 37 ? -6.559 8.602 21.344 1 49.88 37 LYS B O 1
ATOM 1556 N N . ARG B 1 38 ? -6.5 6.82 19.938 1 53.5 38 ARG B N 1
ATOM 1557 C CA . ARG B 1 38 ? -5.109 7.023 20.344 1 53.5 38 ARG B CA 1
ATOM 1558 C C . ARG B 1 38 ? -4.34 7.789 19.266 1 53.5 38 ARG B C 1
ATOM 1560 O O . ARG B 1 38 ? -4.402 7.445 18.094 1 53.5 38 ARG B O 1
ATOM 1567 N N . ALA B 1 39 ? -4.07 9.016 19.641 1 57.84 39 ALA B N 1
ATOM 1568 C CA . ALA B 1 39 ? -3.191 9.953 18.938 1 57.84 39 ALA B CA 1
ATOM 1569 C C . ALA B 1 39 ? -2.025 9.219 18.281 1 57.84 39 ALA B C 1
ATOM 1571 O O . ALA B 1 39 ? -1.508 9.656 17.25 1 57.84 39 ALA B O 1
ATOM 1572 N N . ALA B 1 40 ? -1.782 7.887 18.672 1 66.06 40 ALA B N 1
ATOM 1573 C CA . ALA B 1 40 ? -0.551 7.23 18.234 1 66.06 40 ALA B CA 1
ATOM 1574 C C . ALA B 1 40 ? -0.778 6.426 16.953 1 66.06 40 ALA B C 1
ATOM 1576 O O . ALA B 1 40 ? 0.177 6.047 16.281 1 66.06 40 ALA B O 1
ATOM 1577 N N . GLU B 1 41 ? -2.035 6.484 16.422 1 78.88 41 GLU B N 1
ATOM 1578 C CA . GLU B 1 41 ? -2.311 5.586 15.305 1 78.88 41 GLU B CA 1
ATOM 1579 C C . GLU B 1 41 ? -2.014 6.262 13.969 1 78.88 41 GLU B C 1
ATOM 1581 O O . GLU B 1 41 ? -1.518 5.617 13.039 1 78.88 41 GLU B O 1
ATOM 1586 N N . VAL B 1 42 ? -2.172 7.586 14.008 1 81.62 42 VAL B N 1
ATOM 1587 C CA . VAL B 1 42 ? -2.043 8.289 12.734 1 81.62 42 VAL B CA 1
ATOM 1588 C C . VAL B 1 42 ? -0.592 8.242 12.266 1 81.62 42 VAL B C 1
ATOM 1590 O O . VAL B 1 42 ? -0.316 7.848 11.125 1 81.62 42 VAL B O 1
ATOM 1593 N N . PRO B 1 43 ? 0.345 8.555 13.172 1 82.56 43 PRO B N 1
ATOM 1594 C CA . PRO B 1 43 ? 1.739 8.477 12.727 1 82.56 43 PRO B CA 1
ATOM 1595 C C . PRO B 1 43 ? 2.137 7.078 12.273 1 82.56 43 PRO B C 1
ATOM 1597 O O . PRO B 1 43 ? 2.924 6.93 11.336 1 82.56 43 PRO B O 1
ATOM 1600 N N . LEU B 1 44 ? 1.587 6.125 12.875 1 83.94 44 LEU B N 1
ATOM 1601 C CA . LEU B 1 44 ? 1.915 4.75 12.516 1 83.94 44 LEU B CA 1
ATOM 1602 C C . LEU B 1 44 ? 1.348 4.398 11.141 1 83.94 44 LEU B C 1
ATOM 1604 O O . LEU B 1 44 ? 2.023 3.764 10.328 1 83.94 44 LEU B O 1
ATOM 1608 N N . GLU B 1 45 ? 0.159 4.793 10.914 1 87 45 GLU B N 1
ATOM 1609 C CA . GLU B 1 45 ? -0.436 4.535 9.602 1 87 45 GLU B CA 1
ATOM 1610 C C . GLU B 1 45 ? 0.289 5.305 8.508 1 87 45 GLU B C 1
ATOM 1612 O O . GLU B 1 45 ? 0.47 4.797 7.398 1 87 45 GLU B O 1
ATOM 1617 N N . LEU B 1 46 ? 0.697 6.496 8.844 1 88.56 46 LEU B N 1
ATOM 1618 C CA . LEU B 1 46 ? 1.446 7.293 7.875 1 88.56 46 LEU B CA 1
ATOM 1619 C C . LEU B 1 46 ? 2.795 6.648 7.57 1 88.56 46 LEU B C 1
ATOM 1621 O O . LEU B 1 46 ? 3.24 6.641 6.422 1 88.56 46 LEU B O 1
ATOM 1625 N N . LEU B 1 47 ? 3.398 6.148 8.617 1 88.94 47 LEU B N 1
ATOM 1626 C CA . LEU B 1 47 ? 4.664 5.449 8.422 1 88.94 47 LEU B CA 1
ATOM 1627 C C . LEU B 1 47 ? 4.5 4.293 7.438 1 88.94 47 LEU B C 1
ATOM 1629 O O . LEU B 1 47 ? 5.293 4.145 6.504 1 88.94 47 LEU B O 1
ATOM 1633 N N . LYS B 1 48 ? 3.514 3.521 7.578 1 89.75 48 LYS B N 1
ATOM 1634 C CA . LYS B 1 48 ? 3.258 2.393 6.688 1 89.75 48 LYS B CA 1
ATOM 1635 C C . LYS B 1 48 ? 3.031 2.863 5.254 1 89.75 48 LYS B C 1
ATOM 1637 O O . LYS B 1 48 ? 3.559 2.27 4.312 1 89.75 48 LYS B O 1
ATOM 1642 N N . ILE B 1 49 ? 2.254 3.898 5.148 1 92 49 ILE B N 1
ATOM 1643 C CA . ILE B 1 49 ? 1.935 4.43 3.828 1 92 49 ILE B CA 1
ATOM 1644 C C . ILE B 1 49 ? 3.207 4.934 3.152 1 92 49 ILE B C 1
ATOM 1646 O O . ILE B 1 49 ? 3.447 4.648 1.977 1 92 49 ILE B O 1
ATOM 1650 N N . PHE B 1 50 ? 4.059 5.684 3.887 1 91.5 50 PHE B N 1
ATOM 1651 C CA . PHE B 1 50 ? 5.285 6.234 3.316 1 91.5 50 PHE B CA 1
ATOM 1652 C C . PHE B 1 50 ? 6.246 5.117 2.926 1 91.5 50 PHE B C 1
ATOM 1654 O O . PHE B 1 50 ? 6.957 5.227 1.923 1 91.5 50 PHE B O 1
ATOM 1661 N N . LEU B 1 51 ? 6.234 4.07 3.664 1 90.75 51 LEU B N 1
ATOM 1662 C CA . LEU B 1 51 ? 7.125 2.959 3.359 1 90.75 51 LEU B CA 1
ATOM 1663 C C . LEU B 1 51 ? 6.629 2.18 2.146 1 90.75 51 LEU B C 1
ATOM 1665 O O . LEU B 1 51 ? 7.43 1.663 1.363 1 90.75 51 LEU B O 1
ATOM 1669 N N . ASP B 1 52 ? 5.352 2.131 1.954 1 92.44 52 ASP B N 1
ATOM 1670 C CA . ASP B 1 52 ? 4.773 1.363 0.854 1 92.44 52 ASP B CA 1
ATOM 1671 C C . ASP B 1 52 ? 4.75 2.182 -0.434 1 92.44 52 ASP B C 1
ATOM 1673 O O . ASP B 1 52 ? 4.961 1.644 -1.522 1 92.44 52 ASP B O 1
ATOM 1677 N N . PHE B 1 53 ? 4.516 3.525 -0.328 1 91.88 53 PHE B N 1
ATOM 1678 C CA . PHE B 1 53 ? 4.23 4.309 -1.526 1 91.88 53 PHE B CA 1
ATOM 1679 C C . PHE B 1 53 ? 5.234 5.445 -1.683 1 91.88 53 PHE B C 1
ATOM 1681 O O . PHE B 1 53 ? 5.281 6.098 -2.727 1 91.88 53 PHE B O 1
ATOM 1688 N N . GLY B 1 54 ? 6.016 5.656 -0.663 1 89.31 54 GLY B N 1
ATOM 1689 C CA . GLY B 1 54 ? 6.875 6.828 -0.666 1 89.31 54 GLY B CA 1
ATOM 1690 C C . GLY B 1 54 ? 6.223 8.055 -0.047 1 89.31 54 GLY B C 1
ATOM 1691 O O . GLY B 1 54 ? 4.996 8.172 -0.05 1 89.31 54 GLY B O 1
ATOM 1692 N N . ALA B 1 55 ? 7.066 8.922 0.421 1 91 55 ALA B N 1
ATOM 1693 C CA . ALA B 1 55 ? 6.555 10.156 1.01 1 91 55 ALA B CA 1
ATOM 1694 C C . ALA B 1 55 ? 6.414 11.25 -0.046 1 91 55 ALA B C 1
ATOM 1696 O O . ALA B 1 55 ? 7.285 11.406 -0.907 1 91 55 ALA B O 1
ATOM 1697 N N . PRO B 1 56 ? 5.324 12.008 0.062 1 91.12 56 PRO B N 1
ATOM 1698 C CA . PRO B 1 56 ? 5.191 13.164 -0.819 1 91.12 56 PRO B CA 1
ATOM 1699 C C . PRO B 1 56 ? 6.113 14.32 -0.423 1 91.12 56 PRO B C 1
ATOM 1701 O O . PRO B 1 56 ? 6.727 14.281 0.646 1 91.12 56 PRO B O 1
ATOM 1704 N N . TYR B 1 57 ? 6.168 15.266 -1.354 1 90.12 57 TYR B N 1
ATOM 1705 C CA . TYR B 1 57 ? 6.945 16.453 -1.009 1 90.12 57 TYR B CA 1
ATOM 1706 C C . TYR B 1 57 ? 6.168 17.344 -0.054 1 90.12 57 TYR B C 1
ATOM 1708 O O . TYR B 1 57 ? 6.75 17.953 0.855 1 90.12 57 TYR B O 1
ATOM 1716 N N . ILE B 1 58 ? 4.875 17.359 -0.303 1 88.62 58 ILE B N 1
ATOM 1717 C CA . ILE B 1 58 ? 4.023 18.172 0.558 1 88.62 58 ILE B CA 1
ATOM 1718 C C . ILE B 1 58 ? 2.789 17.375 0.97 1 88.62 58 ILE B C 1
ATOM 1720 O O . ILE B 1 58 ? 2.082 16.828 0.119 1 88.62 58 ILE B O 1
ATOM 1724 N N . LEU B 1 59 ? 2.631 17.266 2.242 1 88.94 59 LEU B N 1
ATOM 1725 C CA . LEU B 1 59 ? 1.447 16.625 2.809 1 88.94 59 LEU B CA 1
ATOM 1726 C C . LEU B 1 59 ? 0.59 17.641 3.561 1 88.94 59 LEU B C 1
ATOM 1728 O O . LEU B 1 59 ? 1.03 18.203 4.559 1 88.94 59 LEU B O 1
ATOM 1732 N N . GLN B 1 60 ? -0.619 17.781 3.047 1 86.62 60 GLN B N 1
ATOM 1733 C CA . GLN B 1 60 ? -1.567 18.672 3.709 1 86.62 60 GLN B CA 1
ATOM 1734 C C . GLN B 1 60 ? -2.467 17.891 4.672 1 86.62 60 GLN B C 1
ATOM 1736 O O . GLN B 1 60 ? -3.096 16.906 4.281 1 86.62 60 GLN B O 1
ATOM 1741 N N . SER B 1 61 ? -2.443 18.25 5.934 1 83.12 61 SER B N 1
ATOM 1742 C CA . SER B 1 61 ? -3.316 17.625 6.922 1 83.12 61 SER B CA 1
ATOM 1743 C C . SER B 1 61 ? -4.34 18.609 7.465 1 83.12 61 SER B C 1
ATOM 1745 O O . SER B 1 61 ? -4.004 19.766 7.758 1 83.12 61 SER B O 1
ATOM 1747 N N . ASP B 1 62 ? -5.633 18.203 7.512 1 73.5 62 ASP B N 1
ATOM 1748 C CA . ASP B 1 62 ? -6.648 19.094 8.078 1 73.5 62 ASP B CA 1
ATOM 1749 C C . ASP B 1 62 ? -6.531 19.156 9.594 1 73.5 62 ASP B C 1
ATOM 1751 O O . ASP B 1 62 ? -5.727 18.453 10.195 1 73.5 62 ASP B O 1
ATOM 1755 N N . ASN B 1 63 ? -7.039 20.219 10.211 1 59.25 63 ASN B N 1
ATOM 1756 C CA . ASN B 1 63 ? -6.906 20.594 11.609 1 59.25 63 ASN B CA 1
ATOM 1757 C C . ASN B 1 63 ? -7.23 19.422 12.539 1 59.25 63 ASN B C 1
ATOM 1759 O O . ASN B 1 63 ? -6.805 19.391 13.695 1 59.25 63 ASN B O 1
ATOM 1763 N N . GLY B 1 64 ? -7.934 18.547 12.18 1 53.75 64 GLY B N 1
ATOM 1764 C CA . GLY B 1 64 ? -8.203 17.453 13.102 1 53.75 64 GLY B CA 1
ATOM 1765 C C . GLY B 1 64 ? -6.961 16.641 13.445 1 53.75 64 GLY B C 1
ATOM 1766 O O . GLY B 1 64 ? -6.934 15.938 14.461 1 53.75 64 GLY B O 1
ATOM 1767 N N . CYS B 1 65 ? -6.043 16.766 12.68 1 53.09 65 CYS B N 1
ATOM 1768 C CA . CYS B 1 65 ? -4.84 15.961 12.898 1 53.09 65 CYS B CA 1
ATOM 1769 C C . CYS B 1 65 ? -3.82 16.719 13.734 1 53.09 65 CYS B C 1
ATOM 1771 O O . CYS B 1 65 ? -2.668 16.297 13.844 1 53.09 65 CYS B O 1
ATOM 1773 N N . GLU B 1 66 ? -4.184 17.812 14.234 1 51.72 66 GLU B N 1
ATOM 1774 C CA . GLU B 1 66 ? -3.295 18.438 15.203 1 51.72 66 GLU B CA 1
ATOM 1775 C C . GLU B 1 66 ? -2.521 17.391 16 1 51.72 66 GLU B C 1
ATOM 1777 O O . GLU B 1 66 ? -1.378 17.641 16.406 1 51.72 66 GLU B O 1
ATOM 1782 N N . PHE B 1 67 ? -3.18 16.438 16.219 1 50.44 67 PHE B N 1
ATOM 1783 C CA . PHE B 1 67 ? -2.586 15.383 17.031 1 50.44 67 PHE B CA 1
ATOM 1784 C C . PHE B 1 67 ? -1.33 14.828 16.375 1 50.44 67 PHE B C 1
ATOM 1786 O O . PHE B 1 67 ? -0.511 14.18 17.016 1 50.44 67 PHE B O 1
ATOM 1793 N N . ILE B 1 68 ? -1.174 15.188 15.164 1 54.28 68 ILE B N 1
ATOM 1794 C CA . ILE B 1 68 ? -0.071 14.578 14.422 1 54.28 68 ILE B CA 1
ATOM 1795 C C . ILE B 1 68 ? 1.223 15.336 14.719 1 54.28 68 ILE B C 1
ATOM 1797 O O . ILE B 1 68 ? 2.318 14.805 14.531 1 54.28 68 ILE B O 1
ATOM 1801 N N . ALA B 1 69 ? 1.093 16.438 15.359 1 53 69 ALA B N 1
ATOM 1802 C CA . ALA B 1 69 ? 2.27 17.297 15.352 1 53 69 ALA B CA 1
ATOM 1803 C C . ALA B 1 69 ? 3.459 16.609 16.016 1 53 69 ALA B C 1
ATOM 1805 O O . ALA B 1 69 ? 4.574 16.641 15.492 1 53 69 ALA B O 1
ATOM 1806 N N . ASP B 1 70 ? 3.213 16.141 17.125 1 54.78 70 ASP B N 1
ATOM 1807 C CA . ASP B 1 70 ? 4.379 15.609 17.828 1 54.78 70 ASP B CA 1
ATOM 1808 C C . ASP B 1 70 ? 4.84 14.297 17.203 1 54.78 70 ASP B C 1
ATOM 1810 O O . ASP B 1 70 ? 6.039 14.062 17.047 1 54.78 70 ASP B O 1
ATOM 1814 N N . GLU B 1 71 ? 3.977 13.461 16.891 1 56 71 GLU B N 1
ATOM 1815 C CA . GLU B 1 71 ? 4.312 12.133 16.391 1 56 71 GLU B CA 1
ATOM 1816 C C . GLU B 1 71 ? 4.805 12.203 14.945 1 56 71 GLU B C 1
ATOM 1818 O O . GLU B 1 71 ? 5.625 11.383 14.523 1 56 71 GLU B O 1
ATOM 1823 N N . ILE B 1 72 ? 4.57 13.367 14.383 1 60.66 72 ILE B N 1
ATOM 1824 C CA . ILE B 1 72 ? 5 13.562 13.008 1 60.66 72 ILE B CA 1
ATOM 1825 C C . ILE B 1 72 ? 6.488 13.906 12.977 1 60.66 72 ILE B C 1
ATOM 1827 O O . ILE B 1 72 ? 7.176 13.633 11.984 1 60.66 72 ILE B O 1
ATOM 1831 N N . ASN B 1 73 ? 6.957 14 14.18 1 67.31 73 ASN B N 1
ATOM 1832 C CA . ASN B 1 73 ? 8.375 14.359 14.211 1 67.31 73 ASN B CA 1
ATOM 1833 C C . ASN B 1 73 ? 9.25 13.195 13.742 1 67.31 73 ASN B C 1
ATOM 1835 O O . ASN B 1 73 ? 10.211 13.398 13 1 67.31 73 ASN B O 1
ATOM 1839 N N . GLU B 1 74 ? 8.883 12.031 14.141 1 71.81 74 GLU B N 1
ATOM 1840 C CA . GLU B 1 74 ? 9.672 10.883 13.719 1 71.81 74 GLU B CA 1
ATOM 1841 C C . GLU B 1 74 ? 9.609 10.688 12.203 1 71.81 74 GLU B C 1
ATOM 1843 O O . GLU B 1 74 ? 10.617 10.359 11.57 1 71.81 74 GLU B O 1
ATOM 1848 N N . LEU B 1 75 ? 8.531 10.984 11.641 1 79.75 75 LEU B N 1
ATOM 1849 C CA . LEU B 1 75 ? 8.359 10.867 10.195 1 79.75 75 LEU B CA 1
ATOM 1850 C C . LEU B 1 75 ? 9.195 11.914 9.469 1 79.75 75 LEU B C 1
ATOM 1852 O O . LEU B 1 75 ? 9.812 11.617 8.438 1 79.75 75 LEU B O 1
ATOM 1856 N N . SER B 1 76 ? 9.242 13 10.141 1 80.69 76 SER B N 1
ATOM 1857 C CA . SER B 1 76 ? 10 14.086 9.539 1 80.69 76 SER B CA 1
ATOM 1858 C C . SER B 1 76 ? 11.492 13.789 9.523 1 80.69 76 SER B C 1
ATOM 1860 O O . SER B 1 76 ? 12.211 14.211 8.617 1 80.69 76 SER B O 1
ATOM 1862 N N . ASP B 1 77 ? 11.898 13.07 10.477 1 83.75 77 ASP B N 1
ATOM 1863 C CA . ASP B 1 77 ? 13.312 12.688 10.531 1 83.75 77 ASP B CA 1
ATOM 1864 C C . ASP B 1 77 ? 13.656 11.703 9.414 1 83.75 77 ASP B C 1
ATOM 1866 O O . ASP B 1 77 ? 14.734 11.781 8.828 1 83.75 77 ASP B O 1
ATOM 1870 N N . MET B 1 78 ? 12.75 10.867 9.133 1 83.62 78 MET B N 1
ATOM 1871 C CA . MET B 1 78 ? 12.977 9.836 8.117 1 83.62 78 MET B CA 1
ATOM 1872 C C . MET B 1 78 ? 12.805 10.406 6.715 1 83.62 78 MET B C 1
ATOM 1874 O O . MET B 1 78 ? 13.438 9.93 5.77 1 83.62 78 MET B O 1
ATOM 1878 N N . TRP B 1 79 ? 11.945 11.383 6.613 1 89.62 79 TRP B N 1
ATOM 1879 C CA . TRP B 1 79 ? 11.703 12.047 5.34 1 89.62 79 TRP B CA 1
ATOM 1880 C C . TRP B 1 79 ? 11.812 13.562 5.484 1 89.62 79 TRP B C 1
ATOM 1882 O O . TRP B 1 79 ? 10.805 14.273 5.43 1 89.62 79 TRP B O 1
ATOM 1892 N N . PRO B 1 80 ? 12.992 14 5.484 1 87.94 80 PRO B N 1
ATOM 1893 C CA . PRO B 1 80 ? 13.195 15.438 5.703 1 87.94 80 PRO B CA 1
ATOM 1894 C C . PRO B 1 80 ? 12.648 16.297 4.566 1 87.94 80 PRO B C 1
ATOM 1896 O O . PRO B 1 80 ? 12.328 17.469 4.77 1 87.94 80 PRO B O 1
ATOM 1899 N N . ASP B 1 81 ? 12.484 15.711 3.467 1 88.31 81 ASP B N 1
ATOM 1900 C CA . ASP B 1 81 ? 12.016 16.469 2.309 1 88.31 81 ASP B CA 1
ATOM 1901 C C . ASP B 1 81 ? 10.492 16.562 2.291 1 88.31 81 ASP B C 1
ATOM 1903 O O . ASP B 1 81 ? 9.922 17.297 1.485 1 88.31 81 ASP B O 1
ATOM 1907 N N . CYS B 1 82 ? 9.898 15.82 3.104 1 90.06 82 CYS B N 1
ATOM 1908 C CA . CYS B 1 82 ? 8.445 15.867 3.178 1 90.06 82 CYS B CA 1
ATOM 1909 C C . CYS B 1 82 ? 7.984 17 4.098 1 90.06 82 CYS B C 1
ATOM 1911 O O . CYS B 1 82 ? 8.234 16.953 5.305 1 90.06 82 CYS B O 1
ATOM 1913 N N . LYS B 1 83 ? 7.352 17.953 3.562 1 87 83 LYS B N 1
ATOM 1914 C CA . LYS B 1 83 ? 6.801 19.062 4.344 1 87 83 LYS B CA 1
ATOM 1915 C C . LYS B 1 83 ? 5.348 18.797 4.727 1 87 83 LYS B C 1
ATOM 1917 O O . LYS B 1 83 ? 4.496 18.609 3.854 1 87 83 LYS B O 1
ATOM 1922 N N . ILE B 1 84 ? 5.125 18.781 5.965 1 83.56 84 ILE B N 1
ATOM 1923 C CA . ILE B 1 84 ? 3.764 18.594 6.453 1 83.56 84 ILE B CA 1
ATOM 1924 C C . ILE B 1 84 ? 3.143 19.938 6.793 1 83.56 84 ILE B C 1
ATOM 1926 O O . ILE B 1 84 ? 3.674 20.688 7.621 1 83.56 84 ILE B O 1
ATOM 1930 N N . VAL B 1 85 ? 2.121 20.172 6.113 1 82.19 85 VAL B N 1
ATOM 1931 C CA . VAL B 1 85 ? 1.421 21.438 6.309 1 82.19 85 VAL B CA 1
ATOM 1932 C C . VAL B 1 85 ? 0.088 21.188 7.012 1 82.19 85 VAL B C 1
ATOM 1934 O O . VAL B 1 85 ? -0.688 20.328 6.594 1 82.19 85 VAL B O 1
ATOM 1937 N N . HIS B 1 86 ? -0.034 21.922 8.125 1 79.12 86 HIS B N 1
ATOM 1938 C CA . HIS B 1 86 ? -1.269 21.766 8.891 1 79.12 86 HIS B CA 1
ATOM 1939 C C . HIS B 1 86 ? -2.262 22.875 8.562 1 79.12 86 HIS B C 1
ATOM 1941 O O . HIS B 1 86 ? -1.861 24 8.242 1 79.12 86 HIS B O 1
ATOM 1947 N N . GLY B 1 87 ? -3.445 22.5 8.695 1 74.19 87 GLY B N 1
ATOM 1948 C CA . GLY B 1 87 ? -4.5 23.484 8.477 1 74.19 87 GLY B CA 1
ATOM 1949 C C . GLY B 1 87 ? -5.219 23.297 7.156 1 74.19 87 GLY B C 1
ATOM 1950 O O . GLY B 1 87 ? -4.941 22.344 6.418 1 74.19 87 GLY B O 1
ATOM 1951 N N . ARG B 1 88 ? -6.227 24.047 7 1 66.06 88 ARG B N 1
ATOM 1952 C CA . ARG B 1 88 ? -7.051 23.969 5.797 1 66.06 88 ARG B CA 1
ATOM 1953 C C . ARG B 1 88 ? -6.242 24.312 4.555 1 66.06 88 ARG B C 1
ATOM 1955 O O . ARG B 1 88 ? -5.371 25.188 4.598 1 66.06 88 ARG B O 1
ATOM 1962 N N . SER B 1 89 ? -6.348 23.422 3.541 1 64.81 89 SER B N 1
ATOM 1963 C CA . SER B 1 89 ? -5.688 23.703 2.268 1 64.81 89 SER B CA 1
ATOM 1964 C C . SER B 1 89 ? -5.941 25.125 1.806 1 64.81 89 SER B C 1
ATOM 1966 O O . SER B 1 89 ? -7.043 25.656 1.977 1 64.81 89 SER B O 1
ATOM 1968 N N . ARG B 1 90 ? -4.934 25.688 1.439 1 62.16 90 ARG B N 1
ATOM 1969 C CA . ARG B 1 90 ? -5.047 27.047 0.945 1 62.16 90 ARG B CA 1
ATOM 1970 C C . ARG B 1 90 ? -5.637 27.078 -0.461 1 62.16 90 ARG B C 1
ATOM 1972 O O . ARG B 1 90 ? -6.027 28.141 -0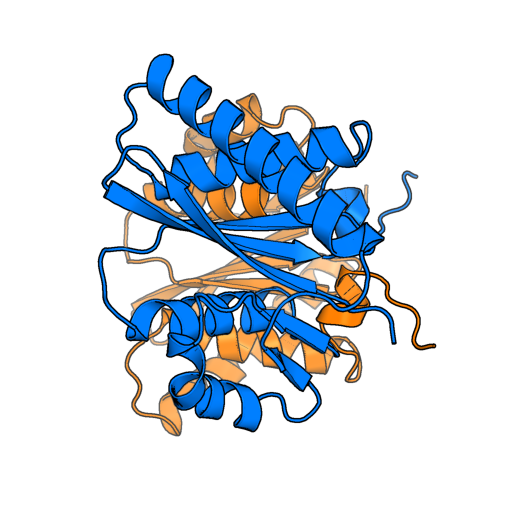.957 1 62.16 90 ARG B O 1
ATOM 1979 N N . HIS B 1 91 ? -5.715 25.891 -1.054 1 73 91 HIS B N 1
ATOM 1980 C CA . HIS B 1 91 ? -6.277 25.844 -2.4 1 73 91 HIS B CA 1
ATOM 1981 C C . HIS B 1 91 ? -7.711 25.328 -2.381 1 73 91 HIS B C 1
ATOM 1983 O O . HIS B 1 91 ? -7.938 24.125 -2.195 1 73 91 HIS B O 1
ATOM 1989 N N . PRO B 1 92 ? -8.57 26.266 -2.641 1 74.81 92 PRO B N 1
ATOM 1990 C CA . PRO B 1 92 ? -9.992 25.953 -2.541 1 74.81 92 PRO B CA 1
ATOM 1991 C C . PRO B 1 92 ? -10.398 24.766 -3.406 1 74.81 92 PRO B C 1
ATOM 1993 O O . PRO B 1 92 ? -11.219 23.938 -2.99 1 74.81 92 PRO B O 1
ATOM 1996 N N . ARG B 1 93 ? -9.75 24.688 -4.531 1 76.19 93 ARG B N 1
ATOM 1997 C CA . ARG B 1 93 ? -10.125 23.609 -5.438 1 76.19 93 ARG B CA 1
ATOM 1998 C C . ARG B 1 93 ? -9.75 22.25 -4.848 1 76.19 93 ARG B C 1
ATOM 2000 O O . ARG B 1 93 ? -10.523 21.297 -4.949 1 76.19 93 ARG B O 1
ATOM 2007 N N . SER B 1 94 ? -8.641 22.172 -4.207 1 75.56 94 SER B N 1
ATOM 2008 C CA . SER B 1 94 ? -8.203 20.922 -3.594 1 75.56 94 SER B CA 1
ATOM 2009 C C . SER B 1 94 ? -9.094 20.547 -2.408 1 75.56 94 SER B C 1
ATOM 2011 O O . SER B 1 94 ? -9.383 19.375 -2.191 1 75.56 94 SER B O 1
ATOM 2013 N N . GLN B 1 95 ? -9.5 21.578 -1.691 1 77.88 95 GLN B N 1
ATOM 2014 C CA . GLN B 1 95 ? -10.359 21.344 -0.537 1 77.88 95 GLN B CA 1
ATOM 2015 C C . GLN B 1 95 ? -11.727 20.812 -0.968 1 77.88 95 GLN B C 1
ATOM 2017 O O . GLN B 1 95 ? -12.266 19.891 -0.352 1 77.88 95 GLN B O 1
ATOM 2022 N N . VAL B 1 96 ? -12.25 21.453 -1.94 1 80.81 96 VAL B N 1
ATOM 2023 C CA . VAL B 1 96 ? -13.547 21.031 -2.451 1 80.81 96 VAL B CA 1
ATOM 2024 C C . VAL B 1 96 ? -13.461 19.594 -2.965 1 80.81 96 VAL B C 1
ATOM 2026 O O . VAL B 1 96 ? -14.359 18.781 -2.723 1 80.81 96 VAL B O 1
ATOM 2029 N N . SER B 1 97 ? -12.438 19.328 -3.678 1 83.25 97 SER B N 1
ATOM 2030 C CA . SER B 1 97 ? -12.234 17.984 -4.199 1 83.25 97 SER B CA 1
ATOM 2031 C C . SER B 1 97 ? -12.172 16.953 -3.074 1 83.25 97 SER B C 1
ATOM 2033 O O . SER B 1 97 ? -12.773 15.883 -3.172 1 83.25 97 SER B O 1
ATOM 2035 N N . MET B 1 98 ? -11.492 17.312 -2.027 1 85.62 98 MET B N 1
ATOM 2036 C CA . MET B 1 98 ? -11.359 16.406 -0.889 1 85.62 98 MET B CA 1
ATOM 2037 C C . MET B 1 98 ? -12.711 16.188 -0.213 1 85.62 98 MET B C 1
ATOM 2039 O O . MET B 1 98 ? -13.031 15.07 0.197 1 85.62 98 MET B O 1
ATOM 2043 N N . GLU B 1 99 ? -13.445 17.25 -0.038 1 82.75 99 GLU B N 1
ATOM 2044 C CA . GLU B 1 99 ? -14.758 17.141 0.596 1 82.75 99 GLU B CA 1
ATOM 2045 C C . GLU B 1 99 ? -15.695 16.25 -0.215 1 82.75 99 GLU B C 1
ATOM 2047 O O . GLU B 1 99 ? -16.406 15.422 0.347 1 82.75 99 GLU B O 1
ATOM 2052 N N . ARG B 1 100 ? -15.664 16.438 -1.482 1 84.31 100 ARG B N 1
ATOM 2053 C CA . ARG B 1 100 ? -16.484 15.594 -2.348 1 84.31 100 ARG B CA 1
ATOM 2054 C C . ARG B 1 100 ? -16.047 14.133 -2.256 1 84.31 100 ARG B C 1
ATOM 2056 O O . ARG B 1 100 ? -16.891 13.234 -2.184 1 84.31 100 ARG B O 1
ATOM 2063 N N . CYS B 1 101 ? -14.789 14.008 -2.295 1 86 101 CYS B N 1
ATOM 2064 C CA . CYS B 1 101 ? -14.258 12.656 -2.166 1 86 101 CYS B CA 1
ATOM 2065 C C . CYS B 1 101 ? -14.695 12.016 -0.855 1 86 101 CYS B C 1
ATOM 2067 O O . CYS B 1 101 ? -15.094 10.852 -0.83 1 86 101 CYS B O 1
ATOM 2069 N N . ASN B 1 102 ? -14.578 12.75 0.198 1 86.81 102 ASN B N 1
ATOM 2070 C CA . ASN B 1 102 ? -14.984 12.234 1.501 1 86.81 102 ASN B CA 1
ATOM 2071 C C . ASN B 1 102 ? -16.453 11.859 1.522 1 86.81 102 ASN B C 1
ATOM 2073 O O . ASN B 1 102 ? -16.844 10.844 2.119 1 86.81 102 ASN B O 1
ATOM 2077 N N . GLU B 1 103 ? -17.203 12.609 0.923 1 87.56 103 GLU B N 1
ATOM 2078 C CA . GLU B 1 103 ? -18.625 12.32 0.841 1 87.56 103 GLU B CA 1
ATOM 2079 C C . GLU B 1 103 ? -18.875 11.031 0.064 1 87.56 103 GLU B C 1
ATOM 2081 O O . GLU B 1 103 ? -19.688 10.195 0.483 1 87.56 103 GLU B O 1
ATOM 2086 N N . ASP B 1 104 ? -18.25 10.938 -1.059 1 88.56 104 ASP B N 1
ATOM 2087 C CA . ASP B 1 104 ? -18.375 9.727 -1.869 1 88.56 104 ASP B CA 1
ATOM 2088 C C . ASP B 1 104 ? -17.969 8.492 -1.076 1 88.56 104 ASP B C 1
ATOM 2090 O O . ASP B 1 104 ? -18.656 7.469 -1.104 1 88.56 104 ASP B O 1
ATOM 2094 N N . ILE B 1 105 ? -16.875 8.633 -0.405 1 88.38 105 ILE B N 1
ATOM 2095 C CA . ILE B 1 105 ? -16.359 7.52 0.372 1 88.38 105 ILE B CA 1
ATOM 2096 C C . ILE B 1 105 ? -17.344 7.145 1.475 1 88.38 105 ILE B C 1
ATOM 2098 O O . ILE B 1 105 ? -17.594 5.961 1.72 1 88.38 105 ILE B O 1
ATOM 2102 N N . GLN B 1 106 ? -17.828 8.125 2.127 1 86.81 106 GLN B N 1
ATOM 2103 C CA . GLN B 1 106 ? -18.812 7.875 3.188 1 86.81 106 GLN B CA 1
ATOM 2104 C C . GLN B 1 106 ? -20.016 7.117 2.654 1 86.81 106 GLN B C 1
ATOM 2106 O O . GLN B 1 106 ? -20.484 6.16 3.277 1 86.81 106 GLN B O 1
ATOM 2111 N N . ASN B 1 107 ? -20.531 7.535 1.606 1 87.81 107 ASN B N 1
ATOM 2112 C CA . ASN B 1 107 ? -21.688 6.879 0.996 1 87.81 107 ASN B CA 1
ATOM 2113 C C . ASN B 1 107 ? -21.375 5.438 0.605 1 87.81 107 ASN B C 1
ATOM 2115 O O . ASN B 1 107 ? -22.188 4.539 0.827 1 87.81 107 ASN B O 1
ATOM 2119 N N . MET B 1 108 ? -20.25 5.301 0.057 1 87.94 108 MET B N 1
ATOM 2120 C CA . MET B 1 108 ? -19.844 3.965 -0.367 1 87.94 108 MET B CA 1
ATOM 2121 C C . MET B 1 108 ? -19.656 3.043 0.835 1 87.94 108 MET B C 1
ATOM 2123 O O . MET B 1 108 ? -20.016 1.863 0.775 1 87.94 108 MET B O 1
ATOM 2127 N N . LEU B 1 109 ? -19.078 3.559 1.861 1 85.06 109 LEU B N 1
ATOM 2128 C CA . LEU B 1 109 ? -18.875 2.762 3.066 1 85.06 109 LEU B CA 1
ATOM 2129 C C . LEU B 1 109 ? -20.219 2.391 3.701 1 85.06 109 LEU B C 1
ATOM 2131 O O . LEU B 1 109 ? -20.375 1.275 4.199 1 85.06 109 LEU B O 1
ATOM 2135 N N . ARG B 1 110 ? -21.094 3.307 3.697 1 82.94 110 ARG B N 1
ATOM 2136 C CA . ARG B 1 110 ? -22.438 3.029 4.211 1 82.94 110 ARG B CA 1
ATOM 2137 C C . ARG B 1 110 ? -23.109 1.918 3.412 1 82.94 110 ARG B C 1
ATOM 2139 O O . ARG B 1 110 ? -23.703 1.01 3.988 1 82.94 110 ARG B O 1
ATOM 2146 N N . ALA B 1 111 ? -23.016 2.043 2.162 1 84.62 111 ALA B N 1
ATOM 2147 C CA . ALA B 1 111 ? -23.609 1.023 1.295 1 84.62 111 ALA B CA 1
ATOM 2148 C C . ALA B 1 111 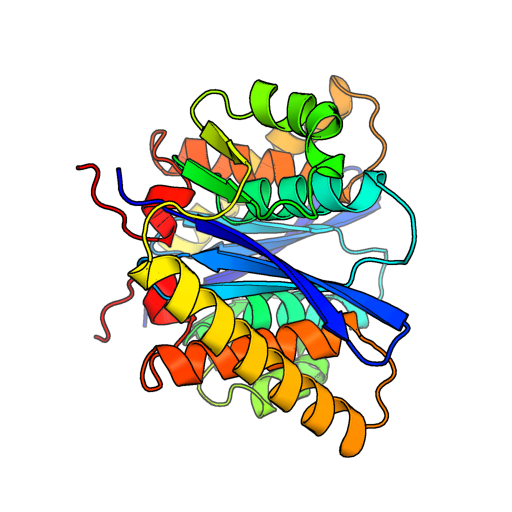? -22.969 -0.34 1.539 1 84.62 111 ALA B C 1
ATOM 2150 O O . ALA B 1 111 ? -23.656 -1.363 1.555 1 84.62 111 ALA B O 1
ATOM 2151 N N . TRP B 1 112 ? -21.656 -0.297 1.631 1 83.31 112 TRP B N 1
ATOM 2152 C CA . TRP B 1 112 ? -20.922 -1.528 1.901 1 83.31 112 TRP B CA 1
ATOM 2153 C C . TRP B 1 112 ? -21.391 -2.17 3.201 1 83.31 112 TRP B C 1
ATOM 2155 O O . TRP B 1 112 ? -21.547 -3.391 3.277 1 83.31 112 TRP B O 1
ATOM 2165 N N . MET B 1 113 ? -21.516 -1.47 4.16 1 77.62 113 MET B N 1
ATOM 2166 C CA . MET B 1 113 ? -21.922 -1.968 5.473 1 77.62 113 MET B CA 1
ATOM 2167 C C . MET B 1 113 ? -23.344 -2.506 5.426 1 77.62 113 MET B C 1
ATOM 2169 O O . MET B 1 113 ? -23.688 -3.455 6.141 1 77.62 113 MET B O 1
ATOM 2173 N N . ASP B 1 114 ? -24.156 -1.948 4.672 1 79.06 114 ASP B N 1
ATOM 2174 C CA . ASP B 1 114 ? -25.562 -2.35 4.559 1 79.06 114 ASP B CA 1
ATOM 2175 C C . ASP B 1 114 ? -25.688 -3.729 3.91 1 79.06 114 ASP B C 1
ATOM 2177 O O . ASP B 1 114 ? -26.531 -4.527 4.301 1 79.06 114 ASP B O 1
ATOM 2181 N N . VAL B 1 115 ? -25.016 -3.889 2.756 1 72.56 115 VAL B N 1
ATOM 2182 C CA . VAL B 1 115 ? -25.156 -5.121 1.99 1 72.56 115 VAL B CA 1
ATOM 2183 C C . VAL B 1 115 ? -24.422 -6.258 2.689 1 72.56 115 VAL B C 1
ATOM 2185 O O . VAL B 1 115 ? -24.875 -7.406 2.672 1 72.56 115 VAL B O 1
ATOM 2188 N N . GLY B 1 116 ? -23.156 -6.035 3.123 1 63.62 116 GLY B N 1
ATOM 2189 C CA . GLY B 1 116 ? -22.344 -7.172 3.504 1 63.62 116 GLY B CA 1
ATOM 2190 C C . GLY B 1 116 ? -21.922 -7.148 4.965 1 63.62 116 GLY B C 1
ATOM 2191 O O . GLY B 1 116 ? -21.703 -6.078 5.535 1 63.62 116 GLY B O 1
ATOM 2192 N N . GLY B 1 117 ? -22.438 -7.934 5.797 1 50.84 117 GLY B N 1
ATOM 2193 C CA . GLY B 1 117 ? -22.172 -8.289 7.18 1 50.84 117 GLY B CA 1
ATOM 2194 C C . GLY B 1 117 ? -20.703 -8.234 7.531 1 50.84 117 GLY B C 1
ATOM 2195 O O . GLY B 1 117 ? -20.297 -8.664 8.617 1 50.84 117 GLY B O 1
ATOM 2196 N N . ASN B 1 118 ? -19.828 -8.172 6.562 1 56.88 118 ASN B N 1
ATOM 2197 C CA . ASN B 1 118 ? -18.5 -8.43 7.102 1 56.88 118 ASN B CA 1
ATOM 2198 C C . ASN B 1 118 ? -18.016 -7.27 7.961 1 56.88 118 ASN B C 1
ATOM 2200 O O . ASN B 1 118 ? -18.062 -6.113 7.539 1 56.88 118 ASN B O 1
ATOM 2204 N N . THR B 1 119 ? -17.891 -7.547 9.156 1 61.03 119 THR B N 1
ATOM 2205 C CA . THR B 1 119 ? -17.531 -6.707 10.289 1 61.03 119 THR B CA 1
ATOM 2206 C C . THR B 1 119 ? -16.078 -6.262 10.188 1 61.03 119 THR B C 1
ATOM 2208 O O . THR B 1 119 ? -15.586 -5.516 11.039 1 61.03 119 THR B O 1
ATOM 2211 N N . ASP B 1 120 ? -15.406 -6.586 9.023 1 77.06 120 ASP B N 1
ATOM 2212 C CA . ASP B 1 120 ? -14 -6.191 9.016 1 77.06 120 ASP B CA 1
ATOM 2213 C C . ASP B 1 120 ? -13.812 -4.844 8.32 1 77.06 120 ASP B C 1
ATOM 2215 O O . ASP B 1 120 ? -13.812 -4.77 7.09 1 77.06 120 ASP B O 1
ATOM 2219 N N . CYS B 1 121 ? -13.734 -3.852 9.102 1 77.81 121 CYS B N 1
ATOM 2220 C CA . CYS B 1 121 ? -13.641 -2.469 8.648 1 77.81 121 CYS B CA 1
ATOM 2221 C C . CYS B 1 121 ? -12.406 -2.266 7.777 1 77.81 121 CYS B C 1
ATOM 2223 O O . CYS B 1 121 ? -12.445 -1.496 6.816 1 77.81 121 CYS B O 1
ATOM 2225 N N . VAL B 1 122 ? -11.414 -3.023 8.039 1 81.44 122 VAL B N 1
ATOM 2226 C CA . VAL B 1 122 ? -10.164 -2.863 7.301 1 81.44 122 VAL B CA 1
ATOM 2227 C C . VAL B 1 122 ? -10.359 -3.303 5.852 1 81.44 122 VAL B C 1
ATOM 2229 O O . VAL B 1 122 ? -9.977 -2.586 4.926 1 81.44 122 VAL B O 1
ATOM 2232 N N . THR B 1 123 ? -11.016 -4.391 5.738 1 83.31 123 THR B N 1
ATOM 2233 C CA . THR B 1 123 ? -11.258 -4.906 4.395 1 83.31 123 THR B CA 1
ATOM 2234 C C . THR B 1 123 ? -12.266 -4.031 3.654 1 83.31 123 THR B C 1
ATOM 2236 O O . THR B 1 123 ? -12.094 -3.752 2.465 1 83.31 123 THR B O 1
ATOM 2239 N N . GLY B 1 124 ? -13.266 -3.607 4.395 1 84.75 124 GLY B N 1
ATOM 2240 C CA . GLY B 1 124 ? -14.242 -2.719 3.795 1 84.75 124 GLY B CA 1
ATOM 2241 C C . GLY B 1 124 ? -13.641 -1.426 3.275 1 84.75 124 GLY B C 1
ATOM 2242 O O . GLY B 1 124 ? -13.961 -0.985 2.172 1 84.75 124 GLY B O 1
ATOM 2243 N N . CYS B 1 125 ? -12.75 -0.853 4.027 1 89.5 125 CYS B N 1
ATOM 2244 C CA . CYS B 1 125 ? -12.086 0.384 3.633 1 89.5 125 CYS B CA 1
ATOM 2245 C C . CYS B 1 125 ? -11.297 0.19 2.342 1 89.5 125 CYS B C 1
ATOM 2247 O O . CYS B 1 125 ? -11.344 1.038 1.448 1 89.5 125 CYS B O 1
ATOM 2249 N N . ARG B 1 126 ? -10.672 -0.945 2.285 1 89.94 126 ARG B N 1
ATOM 2250 C CA . ARG B 1 126 ? -9.859 -1.197 1.096 1 89.94 126 ARG B CA 1
ATOM 2251 C C . ARG B 1 126 ? -10.742 -1.385 -0.134 1 89.94 126 ARG B C 1
ATOM 2253 O O . ARG B 1 126 ? -10.391 -0.95 -1.231 1 89.94 126 ARG B O 1
ATOM 2260 N N . PHE B 1 127 ? -11.836 -2.018 0.076 1 89 127 PHE B N 1
ATOM 2261 C CA . PHE B 1 127 ? -12.758 -2.203 -1.042 1 89 127 PHE B CA 1
ATOM 2262 C C . PHE B 1 127 ? -13.305 -0.864 -1.522 1 89 127 PHE B C 1
ATOM 2264 O O . PHE B 1 127 ? -13.359 -0.607 -2.727 1 89 127 PHE B O 1
ATOM 2271 N N . VAL B 1 128 ? -13.727 -0.107 -0.584 1 89.56 128 VAL B N 1
ATOM 2272 C CA . VAL B 1 128 ? -14.297 1.195 -0.924 1 89.56 128 VAL B CA 1
ATOM 2273 C C . VAL B 1 128 ? -13.227 2.072 -1.569 1 89.56 128 VAL B C 1
ATOM 2275 O O . VAL B 1 128 ? -13.5 2.801 -2.523 1 89.56 128 VAL B O 1
ATOM 2278 N N . GLN B 1 129 ? -12 2.025 -1.016 1 91.31 129 GLN B N 1
ATOM 2279 C CA . GLN B 1 129 ? -10.875 2.74 -1.602 1 91.31 129 GLN B CA 1
ATOM 2280 C C . GLN B 1 129 ? -10.711 2.393 -3.078 1 91.31 129 GLN B C 1
ATOM 2282 O O . GLN B 1 129 ? -10.578 3.283 -3.92 1 91.31 129 GLN B O 1
ATOM 2287 N N . ARG B 1 130 ? -10.734 1.14 -3.373 1 87 130 ARG B N 1
ATOM 2288 C CA . ARG B 1 130 ? -10.586 0.667 -4.746 1 87 130 ARG B CA 1
ATOM 2289 C C . ARG B 1 130 ? -11.719 1.172 -5.629 1 87 130 ARG B C 1
ATOM 2291 O O . ARG B 1 130 ? -11.484 1.634 -6.746 1 87 130 ARG B O 1
ATOM 2298 N N . GLN B 1 131 ? -12.883 1.045 -5.137 1 84.94 131 GLN B N 1
ATOM 2299 C CA . GLN B 1 131 ? -14.055 1.488 -5.887 1 84.94 131 GLN B CA 1
ATOM 2300 C C . GLN B 1 131 ? -13.984 2.984 -6.18 1 84.94 131 GLN B C 1
ATOM 2302 O O . GLN B 1 131 ? -14.281 3.42 -7.293 1 84.94 131 GLN B O 1
ATOM 2307 N N . ASN B 1 132 ? -13.625 3.682 -5.211 1 85.56 132 ASN B N 1
ATOM 2308 C CA . ASN B 1 132 ? -13.547 5.133 -5.363 1 85.56 132 ASN B CA 1
ATOM 2309 C C . ASN B 1 132 ? -12.492 5.531 -6.391 1 85.56 132 ASN B C 1
ATOM 2311 O O . ASN B 1 132 ? -12.711 6.434 -7.203 1 85.56 132 ASN B O 1
ATOM 2315 N N . VAL B 1 133 ? -11.352 4.879 -6.395 1 81.94 133 VAL B N 1
ATOM 2316 C CA . VAL B 1 133 ? -10.273 5.191 -7.328 1 81.94 133 VAL B CA 1
ATOM 2317 C C . VAL B 1 133 ? -10.711 4.859 -8.75 1 81.94 133 VAL B C 1
ATOM 2319 O O . VAL B 1 133 ? -10.445 5.621 -9.68 1 81.94 133 VAL B O 1
ATOM 2322 N N . THR B 1 134 ? -11.367 3.76 -8.883 1 79.75 134 THR B N 1
ATOM 2323 C CA . THR B 1 134 ? -11.883 3.373 -10.188 1 79.75 134 THR B CA 1
ATOM 2324 C C . THR B 1 134 ? -12.883 4.406 -10.703 1 79.75 134 THR B C 1
ATOM 2326 O O . THR B 1 134 ? -12.844 4.785 -11.875 1 79.75 134 THR B O 1
ATOM 2329 N N . TYR B 1 135 ? -13.703 4.805 -9.766 1 79.25 135 TYR B N 1
ATOM 2330 C CA . TYR B 1 135 ? -14.711 5.809 -10.094 1 79.25 135 TYR B CA 1
ATOM 2331 C C . TYR B 1 135 ? -14.055 7.125 -10.492 1 79.25 135 TYR B C 1
ATOM 2333 O O . TYR B 1 135 ? -14.398 7.711 -11.523 1 79.25 135 TYR B O 1
ATOM 2341 N N . GLN B 1 136 ? -13.055 7.582 -9.789 1 81.38 136 GLN B N 1
ATOM 2342 C CA . GLN B 1 136 ? -12.406 8.867 -10.016 1 81.38 136 GLN B CA 1
ATOM 2343 C C . GLN B 1 136 ? -11.547 8.836 -11.281 1 81.38 136 GLN B C 1
ATOM 2345 O O . GLN B 1 136 ? -11.359 9.859 -11.93 1 81.38 136 GLN B O 1
ATOM 2350 N N . ASN B 1 137 ? -11.023 7.668 -11.656 1 77.44 137 ASN B N 1
ATOM 2351 C CA . ASN B 1 137 ? -10.125 7.559 -12.805 1 77.44 137 ASN B CA 1
ATOM 2352 C C . ASN B 1 137 ? -10.859 7.051 -14.047 1 77.44 137 ASN B C 1
ATOM 2354 O O . ASN B 1 137 ? -10.234 6.547 -14.977 1 77.44 137 ASN B O 1
ATOM 2358 N N . SER B 1 138 ? -12.125 7.215 -14.062 1 80.69 138 SER B N 1
ATOM 2359 C CA . SER B 1 138 ? -12.953 6.879 -15.211 1 80.69 138 SER B CA 1
ATOM 2360 C C . SER B 1 138 ? -12.781 5.418 -15.617 1 80.69 138 SER B C 1
ATOM 2362 O O . SER B 1 138 ? -12.695 5.102 -16.797 1 80.69 138 SER B O 1
ATOM 2364 N N . GLY B 1 139 ? -12.477 4.543 -14.688 1 77.12 139 GLY B N 1
ATOM 2365 C CA . GLY B 1 139 ? -12.461 3.111 -14.938 1 77.12 139 GLY B CA 1
ATOM 2366 C C . GLY B 1 139 ? -11.07 2.568 -15.203 1 77.12 139 GLY B C 1
ATOM 2367 O O . GLY B 1 139 ? -10.898 1.363 -15.391 1 77.12 139 GLY B O 1
ATOM 2368 N N . ARG B 1 140 ? -10.094 3.451 -15.242 1 77.25 140 ARG B N 1
ATOM 2369 C CA . ARG B 1 140 ? -8.734 2.953 -15.406 1 77.25 140 ARG B CA 1
ATOM 2370 C C . ARG B 1 140 ? -8.312 2.107 -14.211 1 77.25 140 ARG B C 1
ATOM 2372 O O . ARG B 1 140 ? -8.648 2.424 -13.07 1 77.25 140 ARG B O 1
ATOM 2379 N N . SER B 1 141 ? -7.539 1.114 -14.539 1 79.19 141 SER B N 1
ATOM 2380 C CA . SER B 1 141 ? -7.082 0.233 -13.469 1 79.19 141 SER B CA 1
ATOM 2381 C C . SER B 1 141 ? -6.082 0.938 -12.555 1 79.19 141 SER B C 1
ATOM 2383 O O . SER B 1 141 ? -5.254 1.724 -13.023 1 79.19 141 SER B O 1
ATOM 2385 N N . LEU B 1 142 ? -6.27 0.653 -11.328 1 83.75 142 LEU B N 1
ATOM 2386 C CA . LEU B 1 142 ? -5.332 1.161 -10.336 1 83.75 142 LEU B CA 1
ATOM 2387 C C . LEU B 1 142 ? -3.902 0.75 -10.672 1 83.75 142 LEU B C 1
ATOM 2389 O O . LEU B 1 142 ? -2.977 1.554 -10.547 1 83.75 142 LEU B O 1
ATOM 2393 N N . TYR B 1 143 ? -3.793 -0.401 -11.195 1 85.75 143 TYR B N 1
ATOM 2394 C CA . TYR B 1 143 ? -2.486 -0.917 -11.586 1 85.75 143 TYR B CA 1
ATOM 2395 C C . TYR B 1 143 ? -1.86 -0.051 -12.672 1 85.75 143 TYR B C 1
ATOM 2397 O O . TYR B 1 143 ? -0.695 0.34 -12.57 1 85.75 143 TYR B O 1
ATOM 2405 N N . THR B 1 144 ? -2.598 0.265 -13.656 1 81.56 144 THR B N 1
ATOM 2406 C CA . THR B 1 144 ? -2.098 1.052 -14.773 1 81.56 144 THR B CA 1
ATOM 2407 C C . THR B 1 144 ? -1.782 2.479 -14.336 1 81.56 144 THR B C 1
ATOM 2409 O O . THR B 1 144 ? -0.829 3.088 -14.828 1 81.56 144 THR B O 1
ATOM 2412 N N . THR B 1 145 ? -2.549 2.945 -13.453 1 79.38 145 THR B N 1
ATOM 2413 C CA . THR B 1 145 ? -2.367 4.305 -12.961 1 79.38 145 THR B CA 1
ATOM 2414 C C . THR B 1 145 ? -1.083 4.418 -12.148 1 79.38 145 THR B C 1
ATOM 2416 O O . THR B 1 145 ? -0.306 5.359 -12.328 1 79.38 145 THR B O 1
ATOM 2419 N N . LEU B 1 146 ? -0.81 3.432 -11.312 1 83.75 146 LEU B N 1
ATOM 2420 C CA . LEU B 1 146 ? 0.319 3.5 -10.391 1 83.75 146 LEU B CA 1
ATOM 2421 C C . LEU B 1 146 ? 1.606 3.049 -11.078 1 83.75 146 LEU B C 1
ATOM 2423 O O . LEU B 1 146 ? 2.656 3.672 -10.906 1 83.75 146 LEU B O 1
ATOM 2427 N N . PHE B 1 147 ? 1.489 2.021 -11.898 1 82.25 147 PHE B N 1
ATOM 2428 C CA . PHE B 1 147 ? 2.715 1.459 -12.453 1 82.25 147 PHE B CA 1
ATOM 2429 C C . PHE B 1 147 ? 2.895 1.88 -13.906 1 82.25 147 PHE B C 1
ATOM 2431 O O . PHE B 1 147 ? 3.906 1.553 -14.531 1 82.25 147 PHE B O 1
ATOM 2438 N N . ARG B 1 148 ? 2.137 2.828 -14.414 1 66.31 148 ARG B N 1
ATOM 2439 C CA . ARG B 1 148 ? 2.174 3.465 -15.727 1 66.31 148 ARG B CA 1
ATOM 2440 C C . ARG B 1 148 ? 2.396 2.434 -16.828 1 66.31 148 ARG B C 1
ATOM 2442 O O . ARG B 1 148 ? 3.256 2.617 -17.688 1 66.31 148 ARG B O 1
ATOM 2449 N N . ARG B 1 149 ? 1.708 1.243 -16.719 1 59.59 149 ARG B N 1
ATOM 2450 C CA . ARG B 1 149 ? 1.928 0.289 -17.797 1 59.59 149 ARG B CA 1
ATOM 2451 C C . ARG B 1 149 ? 1.056 0.619 -19.016 1 59.59 149 ARG B C 1
ATOM 2453 O O . ARG B 1 149 ? -0.154 0.817 -18.875 1 59.59 149 ARG B O 1
ATOM 2460 N N . GLU B 1 150 ? 1.549 1.548 -19.781 1 52.09 150 GLU B N 1
ATOM 2461 C CA . GLU B 1 150 ? 0.801 1.771 -21.016 1 52.09 150 GLU B CA 1
ATOM 2462 C C . GLU B 1 150 ? 0.317 0.454 -21.625 1 52.09 150 GLU B C 1
ATOM 2464 O O . GLU B 1 150 ? 1.029 -0.551 -21.578 1 52.09 150 GLU B O 1
ATOM 2469 N N . PRO B 1 151 ? -1.092 0.462 -21.609 1 44.84 151 PRO B N 1
ATOM 2470 C CA . PRO B 1 151 ? -1.573 -0.682 -22.391 1 44.84 151 PRO B CA 1
ATOM 2471 C C . PRO B 1 151 ? -0.716 -0.959 -23.625 1 44.84 151 PRO B C 1
ATOM 2473 O O . PRO B 1 151 ? -0.163 -0.03 -24.219 1 44.84 151 PRO B O 1
ATOM 2476 N N . LYS B 1 152 ? -0.254 -2.193 -23.688 1 38.44 152 LYS B N 1
ATOM 2477 C CA . LYS B 1 152 ? 0.246 -2.5 -25.031 1 38.44 152 LYS B CA 1
ATOM 2478 C C . LYS B 1 152 ? -0.861 -2.373 -26.062 1 38.44 152 LYS B C 1
ATOM 2480 O O . LYS B 1 152 ? -2.025 -2.658 -25.781 1 38.44 152 LYS B O 1
#

pLDDT: mean 77.86, std 12.67, range [37.97, 93.81]

Solvent-accessible surface area (backbone atoms only — not comparable to full-atom values): 16597 Å² total; per-residue (Å²): 132,83,63,42,25,38,38,43,78,44,82,40,93,91,66,40,40,26,39,40,39,34,32,62,88,75,52,41,50,46,51,40,71,40,70,70,93,52,61,68,50,57,44,52,53,47,50,53,46,31,43,75,47,31,65,50,58,28,35,35,27,39,62,84,46,61,57,39,60,72,55,40,47,64,54,35,70,77,35,71,69,36,43,75,41,77,34,74,66,87,45,65,67,59,45,51,51,47,53,51,48,50,51,53,50,52,53,45,47,52,50,48,56,70,76,43,80,73,81,48,60,63,59,50,32,33,52,42,30,39,51,49,32,27,61,75,47,76,63,46,52,52,27,39,63,37,66,61,52,66,78,126,131,86,63,42,26,38,37,43,78,44,81,42,93,92,63,40,38,27,39,39,40,33,33,63,90,76,53,42,52,46,50,42,70,39,72,67,93,52,66,68,50,57,45,51,53,48,51,53,47,32,42,73,47,31,65,50,58,26,36,35,26,37,62,84,45,62,59,39,59,71,57,39,48,63,54,36,69,77,34,70,71,37,43,74,42,78,33,74,67,87,44,64,68,60,47,53,51,48,52,52,48,50,49,52,50,49,53,46,48,52,52,46,56,69,76,41,82,71,83,48,60,64,59,49,31,36,52,43,29,39,51,48,30,26,62,73,47,75,62,46,51,53,27,39,63,35,65,61,54,68,79,126

Sequence (304 aa):
MSYDQSLQHILIFEVKLIMNYQDHATKFCLLRPLKIKRAAEVPLELLKIFLDFGAPYILQSDNGCEFIADEINELSDMWPDCKIVHGRSRHPRSQVSMERCNEDIQNMLRAWMDVGGNTDCVTGCRFVQRQNVTYQNSGRSLYTTLFRREPKMSYDQSLQHILIFEVKLIMNYQDHATKFCLLRPLKIKRAAEVPLELLKIFLDFGAPYILQSDNGCEFIADEINELSDMWPDCKIVHGRSRHPRSQVSMERCNEDIQNMLRAWMDVGGNTDCVTGCRFVQRQNVTYQNSGRSLYTTLFRREPK

Nearest PDB structures (foldseek):
  7pel-assembly1_E  TM=7.662E-01  e=6.370E-07  Simian T-lymphotropic virus 1
  1cz9-assembly1_A-2  TM=7.386E-01  e=1.741E-06  Avian sarcoma virus
  4fw1-assembly1_B  TM=7.332E-01  e=3.264E-06  Rous sarcoma virus - Prague C
  4fw2-assembly1_B  TM=6.622E-01  e=3.264E-06  Rous sarcoma virus - Prague C
  5ejk-assembly1_H  TM=7.269E-01  e=2.943E-05  Rous sarcoma virus - Prague C

Foldseek 3Di:
DDAQKEWEWADAPPAWIWIWIAGPPLRQIAIDIDHPDDLQVVLVVVVVVCVVQNADQEYEYAQVNPSCVPSCVVVCVVPVSYHYHYHDDPDPVVNVVVVVLSVQLRVQLVVVVVPDVPPDVRVSRVVSSLVSSCVVNVNDHPCCSRVVPPDD/DDAQKEWEWADAPVAWIWIWIAGPPLRQIAIDIDHPDDLQVVLVVVVVVCVVQNADQEYEYEQVNPSCVVSCVVVCVVPVSYHYHYHDDPDPVSNVVVVVLSVQLRVQLVVVVVPDVPPDVRVSRVVSSQVSSCVVNVNDHPCCSRVVPPDD

Organism: Araneus ventricosus (NCBI:txid182803)